Protein AF-A0A6A4AVW4-F1 (afdb_monomer_lite)

Secondary structure (DSSP, 8-state):
-HHHHHHHHHHHHHHHHHHHHHHHHHHHHHHHHHHHHHHTSSS-HHHHHHHHHHHHHHHHHHHHHHHHHHHHHHHHHHHHHHHHHHHHHHHHHHHHHHHHHHHHHHHHHHHHHHHHHHHHHHHHHHHHHHHHHHHHHHHHHHHHHHHHHHHHHHHHHHHHHHHHHHHHHHHHHHHHHHHHHHHHHHHHHHHHHS-HHHHHHHHHHHHTTS-HHHHHHHHHHHHHHHHHHHHHTT-SS---TTS-HHHHHHHHHHHTT-

Structure (mmCIF, N/CA/C/O backbone):
data_AF-A0A6A4AVW4-F1
#
_entry.id   AF-A0A6A4AVW4-F1
#
loop_
_atom_site.group_PDB
_atom_site.id
_atom_site.type_symbol
_atom_site.label_atom_id
_atom_site.label_alt_id
_atom_site.label_comp_id
_atom_site.label_asym_id
_atom_site.label_entity_id
_atom_site.label_seq_id
_atom_site.pdbx_PDB_ins_code
_atom_site.Cartn_x
_atom_site.Cartn_y
_atom_site.Cartn_z
_atom_site.occupancy
_atom_site.B_iso_or_equiv
_atom_site.auth_seq_id
_atom_site.auth_comp_id
_atom_site.auth_asym_id
_atom_site.auth_atom_id
_atom_site.pdbx_PDB_model_num
ATOM 1 N N . GLU A 1 1 ? -21.174 -13.135 32.778 1.00 54.72 1 GLU A N 1
ATOM 2 C CA . GLU A 1 1 ? -22.410 -13.954 32.771 1.00 54.72 1 GLU A CA 1
ATOM 3 C C . GLU A 1 1 ? -22.516 -14.921 33.947 1.00 54.72 1 GLU A C 1
ATOM 5 O O . GLU A 1 1 ? -23.451 -14.763 34.720 1.00 54.72 1 GLU A O 1
ATOM 10 N N . GLN A 1 2 ? -21.580 -15.860 34.161 1.00 66.44 2 GLN A N 1
ATOM 11 C CA . GLN A 1 2 ? -21.686 -16.820 35.281 1.00 66.44 2 GLN A CA 1
ATOM 12 C C . GLN A 1 2 ? -21.811 -16.163 36.669 1.00 66.44 2 GLN A C 1
ATOM 14 O O . GLN A 1 2 ? -22.684 -16.544 37.439 1.00 66.44 2 GLN A O 1
ATOM 19 N N . TYR A 1 3 ? -21.003 -15.146 36.983 1.00 63.25 3 TYR A N 1
ATOM 20 C CA . TYR A 1 3 ? -21.073 -14.458 38.282 1.00 63.25 3 TYR A CA 1
ATOM 21 C C . TYR A 1 3 ? -22.390 -13.702 38.501 1.00 63.25 3 TYR A C 1
ATOM 23 O O . TYR A 1 3 ? -22.966 -13.772 39.584 1.00 63.25 3 TYR A O 1
ATOM 31 N N . SER A 1 4 ? -22.896 -13.027 37.470 1.00 69.75 4 SER A N 1
ATOM 32 C CA . SER A 1 4 ? -24.168 -12.299 37.517 1.00 69.75 4 SER A CA 1
ATOM 33 C C . SER A 1 4 ? -25.345 -13.261 37.729 1.00 69.75 4 SER A C 1
ATOM 35 O O . SER A 1 4 ? -26.232 -12.979 38.530 1.00 69.75 4 SER A O 1
ATOM 37 N N . LEU A 1 5 ? -25.307 -14.437 37.090 1.00 76.12 5 LEU A N 1
ATOM 38 C CA . LEU A 1 5 ? -26.304 -15.497 37.262 1.00 76.12 5 LEU A CA 1
ATOM 39 C C . LEU A 1 5 ? -26.290 -16.077 38.688 1.00 76.12 5 LEU A C 1
ATOM 41 O O . LEU A 1 5 ? -27.343 -16.334 39.265 1.00 76.12 5 LEU A O 1
ATOM 45 N N . THR A 1 6 ? -25.106 -16.268 39.273 1.00 79.25 6 THR A N 1
ATOM 46 C CA . THR A 1 6 ? -24.957 -16.772 40.648 1.00 79.25 6 THR A CA 1
ATOM 47 C C . THR A 1 6 ? -25.468 -15.767 41.682 1.00 79.25 6 THR A C 1
ATOM 49 O O . THR A 1 6 ? -26.146 -16.158 42.628 1.00 79.25 6 THR A O 1
ATOM 52 N N . ILE A 1 7 ? -25.205 -14.470 41.487 1.00 76.75 7 ILE A N 1
ATOM 53 C CA . ILE A 1 7 ? -25.727 -13.406 42.360 1.00 76.75 7 ILE A CA 1
ATOM 54 C C . ILE A 1 7 ? -27.254 -13.326 42.270 1.00 76.75 7 ILE A C 1
ATOM 56 O O . ILE A 1 7 ? -27.913 -13.176 43.297 1.00 76.75 7 ILE A O 1
ATOM 60 N N . LEU A 1 8 ? -27.820 -13.470 41.067 1.00 78.62 8 LEU A N 1
ATOM 61 C CA . LEU A 1 8 ? -29.269 -13.487 40.869 1.00 78.62 8 LEU A CA 1
ATOM 62 C C . LEU A 1 8 ? -29.924 -14.648 41.633 1.00 78.62 8 LEU A C 1
ATOM 64 O O . LEU A 1 8 ? -30.854 -14.429 42.401 1.00 78.62 8 LEU A O 1
ATOM 68 N N . LYS A 1 9 ? -29.366 -15.858 41.501 1.00 84.62 9 LYS A N 1
ATOM 69 C CA . LYS A 1 9 ? -29.847 -17.056 42.207 1.00 84.62 9 LYS A CA 1
ATOM 70 C C . LYS A 1 9 ? -29.761 -16.922 43.727 1.00 84.62 9 LYS A C 1
ATOM 72 O O . LYS A 1 9 ? -30.663 -17.363 44.431 1.00 84.62 9 LYS A O 1
ATOM 77 N N . LEU A 1 10 ? -28.693 -16.307 44.242 1.00 80.81 10 LEU A N 1
ATOM 78 C CA . LEU A 1 10 ? -28.569 -16.021 45.673 1.00 80.81 10 LEU A CA 1
ATOM 79 C C . LEU A 1 10 ? -29.637 -15.022 46.130 1.00 80.81 10 LEU A C 1
ATOM 81 O O . LEU A 1 10 ? -30.290 -15.261 47.139 1.00 80.81 10 LEU A O 1
ATOM 85 N N . LYS A 1 11 ? -29.860 -13.944 45.370 1.00 79.75 11 LYS A N 1
ATOM 86 C CA . LYS A 1 11 ? -30.890 -12.942 45.678 1.00 79.75 11 LYS A CA 1
ATOM 87 C C . LYS A 1 11 ? -32.289 -13.562 45.733 1.00 79.75 11 LYS A C 1
ATOM 89 O O . LYS A 1 11 ? -33.018 -13.299 46.683 1.00 79.75 11 LYS A O 1
ATOM 94 N N . GLU A 1 12 ? -32.631 -14.394 44.750 1.00 83.50 12 GLU A N 1
ATOM 95 C CA . GLU A 1 12 ? -33.903 -15.130 44.705 1.00 83.50 12 GLU A CA 1
ATOM 96 C C . GLU A 1 12 ? -34.041 -16.094 45.894 1.00 83.50 12 GLU A C 1
ATOM 98 O O . GLU A 1 12 ? -35.090 -16.145 46.531 1.00 83.50 12 GLU A O 1
ATOM 103 N N . SER A 1 13 ? -32.970 -16.816 46.246 1.00 87.75 13 SER A N 1
ATOM 104 C CA . SER A 1 13 ? -32.957 -17.714 47.409 1.00 87.75 13 SER A CA 1
ATOM 105 C C . SER A 1 13 ? -33.224 -16.967 48.717 1.00 87.75 13 SER A C 1
ATOM 107 O O . SER A 1 13 ? -34.040 -17.416 49.519 1.00 87.75 13 SER A O 1
ATOM 109 N N . TYR A 1 14 ? -32.572 -15.822 48.929 1.00 79.12 14 TYR A N 1
ATOM 110 C CA . TYR A 1 14 ? -32.754 -15.021 50.141 1.00 79.12 14 TYR A CA 1
ATOM 111 C C . TYR A 1 14 ? -34.140 -14.368 50.214 1.00 79.12 14 TYR A C 1
ATOM 113 O O . TYR A 1 14 ? -34.726 -14.303 51.294 1.00 79.12 14 TYR A O 1
ATOM 121 N N . GLU A 1 15 ? -34.723 -13.949 49.085 1.00 82.06 15 GLU A N 1
ATOM 122 C CA . GLU A 1 15 ? -36.111 -13.459 49.035 1.00 82.06 15 GLU A CA 1
ATOM 123 C C . GLU A 1 15 ? -37.116 -14.538 49.467 1.00 82.06 15 GLU A C 1
ATOM 125 O O . GLU A 1 15 ? -38.026 -14.261 50.253 1.00 82.06 15 GLU A O 1
ATOM 130 N N . VAL A 1 16 ? -36.917 -15.784 49.025 1.00 87.81 16 VAL A N 1
ATOM 131 C CA . VAL A 1 16 ? -37.744 -16.928 49.438 1.00 87.81 16 VAL A CA 1
ATOM 132 C C . VAL A 1 16 ? -37.575 -17.234 50.930 1.00 87.81 16 VAL A C 1
ATOM 134 O O . VAL A 1 16 ? -38.571 -17.438 51.625 1.00 87.81 16 VAL A O 1
ATOM 137 N N . GLU A 1 17 ? -36.339 -17.255 51.436 1.00 85.50 17 GLU A N 1
ATOM 138 C CA . GLU A 1 17 ? -36.035 -17.504 52.855 1.00 85.50 17 GLU A CA 1
ATOM 139 C C . GLU A 1 17 ? -36.688 -16.445 53.761 1.00 85.50 17 GLU A C 1
ATOM 141 O O . GLU A 1 17 ? -37.335 -16.772 54.757 1.00 85.50 17 GLU A O 1
ATOM 146 N N . THR A 1 18 ? -36.606 -15.172 53.362 1.00 82.69 18 THR A N 1
ATOM 147 C CA . THR A 1 18 ? -37.213 -14.046 54.088 1.00 82.69 18 THR A CA 1
ATOM 148 C C . THR A 1 18 ? -38.738 -14.179 54.136 1.00 82.69 18 THR A C 1
ATOM 150 O O . THR A 1 18 ? -39.348 -13.978 55.186 1.00 82.69 18 THR A O 1
ATOM 153 N N . GLY A 1 19 ? -39.365 -14.582 53.024 1.00 86.56 19 GLY A N 1
ATOM 154 C CA . GLY A 1 19 ? -40.804 -14.850 52.972 1.00 86.56 19 GLY A CA 1
ATOM 155 C C . GLY A 1 19 ? -41.237 -15.993 53.897 1.00 86.56 19 GLY A C 1
ATOM 156 O O . GLY A 1 19 ? -42.274 -15.893 54.554 1.00 86.56 19 GLY A O 1
ATOM 157 N N . LYS A 1 20 ? -40.429 -17.058 54.007 1.00 90.69 20 LYS A N 1
ATOM 158 C CA . LYS A 1 20 ? -40.683 -18.162 54.950 1.00 90.69 20 LYS A CA 1
ATOM 159 C C . LYS A 1 20 ? -40.594 -17.695 56.400 1.00 90.69 20 LYS A C 1
ATOM 161 O O . LYS A 1 20 ? -41.542 -17.907 57.150 1.00 90.69 20 LYS A O 1
ATOM 166 N N . LEU A 1 21 ? -39.517 -16.996 56.767 1.00 87.00 21 LEU A N 1
ATOM 167 C CA . LEU A 1 21 ? -39.333 -16.458 58.120 1.00 87.00 21 LEU A CA 1
ATOM 168 C C . LEU A 1 21 ? -40.448 -15.477 58.507 1.00 87.00 21 LEU A C 1
ATOM 170 O O . LEU A 1 21 ? -40.905 -15.479 59.648 1.00 87.00 21 LEU A O 1
ATOM 174 N N . GLN A 1 22 ? -40.934 -14.672 57.558 1.00 85.38 22 GLN A N 1
ATOM 175 C CA . GLN A 1 22 ? -42.068 -13.776 57.783 1.00 85.38 22 GLN A CA 1
ATOM 176 C C . GLN A 1 22 ? -43.360 -14.542 58.083 1.00 85.38 22 GLN A C 1
ATOM 178 O O . GLN A 1 22 ? -44.100 -14.172 58.997 1.00 85.38 22 GLN A O 1
ATOM 183 N N . ASN A 1 23 ? -43.630 -15.613 57.335 1.00 90.25 23 ASN A N 1
ATOM 184 C CA . ASN A 1 23 ? -44.802 -16.455 57.557 1.00 90.25 23 ASN A CA 1
ATOM 185 C C . ASN A 1 23 ? -44.726 -17.187 58.903 1.00 90.25 23 ASN A C 1
ATOM 187 O O . ASN A 1 23 ? -45.698 -17.161 59.657 1.00 90.25 23 ASN A O 1
ATOM 191 N N . GLU A 1 24 ? -43.569 -17.762 59.241 1.00 87.88 24 GLU A N 1
ATOM 192 C CA . GLU A 1 24 ? -43.337 -18.415 60.535 1.00 87.88 24 GLU A CA 1
ATOM 193 C C . GLU A 1 24 ? -43.501 -17.433 61.703 1.00 87.88 24 GLU A C 1
ATOM 195 O O . GLU A 1 24 ? -44.197 -17.733 62.675 1.00 87.88 24 GLU A O 1
ATOM 200 N N . LEU A 1 25 ? -42.942 -16.221 61.596 1.00 85.31 25 LEU A N 1
ATOM 201 C CA . LEU A 1 25 ? -43.101 -15.185 62.618 1.00 85.31 25 LEU A CA 1
ATOM 202 C C . LEU A 1 25 ? -44.575 -14.799 62.815 1.00 85.31 25 LEU A C 1
ATOM 204 O O . LEU A 1 25 ? -45.026 -14.641 63.952 1.00 85.31 25 LEU A O 1
ATOM 208 N N . ASN A 1 26 ? -45.332 -14.662 61.724 1.00 89.75 26 ASN A N 1
ATOM 209 C CA . ASN A 1 26 ? -46.758 -14.341 61.777 1.00 89.75 26 ASN A CA 1
ATOM 210 C C . ASN A 1 26 ? -47.569 -15.462 62.451 1.00 89.75 26 ASN A C 1
ATOM 212 O O . ASN A 1 26 ? -48.430 -15.182 63.288 1.00 89.75 26 ASN A O 1
ATOM 216 N N . GLU A 1 27 ? -47.270 -16.726 62.143 1.00 89.62 27 GLU A N 1
ATOM 217 C CA . GLU A 1 27 ? -47.938 -17.885 62.742 1.00 89.62 27 GLU A CA 1
ATOM 218 C C . GLU A 1 27 ? -47.646 -17.998 64.248 1.00 89.62 27 GLU A C 1
ATOM 220 O O . GLU A 1 27 ? -48.556 -18.213 65.054 1.00 89.62 27 GLU A O 1
ATOM 225 N N . VAL A 1 28 ? -46.389 -17.795 64.658 1.00 84.94 28 VAL A N 1
ATOM 226 C CA . VAL A 1 28 ? -45.994 -17.818 66.075 1.00 84.94 28 VAL A CA 1
ATOM 227 C C . VAL A 1 28 ? -46.613 -16.639 66.836 1.00 84.94 28 VAL A C 1
ATOM 229 O O . VAL A 1 28 ? -47.093 -16.827 67.957 1.00 84.94 28 VAL A O 1
ATOM 232 N N . LYS A 1 29 ? -46.685 -15.443 66.233 1.00 84.31 29 LYS A N 1
ATOM 233 C CA . LYS A 1 29 ? -47.397 -14.291 66.817 1.00 84.31 29 LYS A CA 1
ATOM 234 C C . LYS A 1 29 ? -48.878 -14.596 67.046 1.00 84.31 29 LYS A C 1
ATOM 236 O O . LYS A 1 29 ? -49.383 -14.290 68.126 1.00 84.31 29 LYS A O 1
ATOM 241 N N . ALA A 1 30 ? -49.541 -15.253 66.093 1.00 85.50 30 ALA A N 1
ATOM 242 C CA . ALA A 1 30 ? -50.937 -15.667 66.228 1.00 85.50 30 ALA A CA 1
ATOM 243 C C . ALA A 1 30 ? -51.138 -16.721 67.336 1.00 85.50 30 ALA A C 1
ATOM 245 O O . ALA A 1 30 ? -52.032 -16.584 68.171 1.00 85.50 30 ALA A O 1
ATOM 246 N N . LYS A 1 31 ? -50.266 -17.736 67.419 1.00 85.19 31 LYS A N 1
ATOM 247 C CA . LYS A 1 31 ? -50.314 -18.742 68.501 1.00 85.19 31 LYS A CA 1
ATOM 248 C C . LYS A 1 31 ? -50.102 -18.110 69.878 1.00 85.19 31 LYS A C 1
ATOM 250 O O . LYS A 1 31 ? -50.806 -18.453 70.825 1.00 85.19 31 LYS A O 1
ATOM 255 N N . ASN A 1 32 ? -49.181 -17.149 69.985 1.00 78.94 32 ASN A N 1
ATOM 256 C CA . ASN A 1 32 ? -48.941 -16.409 71.223 1.00 78.94 32 ASN A CA 1
ATOM 257 C C . ASN A 1 32 ? -50.170 -15.584 71.647 1.00 78.94 32 ASN A C 1
ATOM 259 O O . ASN A 1 32 ? -50.501 -15.555 72.830 1.00 78.94 32 ASN A O 1
ATOM 263 N N . SER A 1 33 ? -50.885 -14.947 70.706 1.00 78.94 33 SER A N 1
ATOM 264 C CA . SER A 1 33 ? -52.124 -14.226 71.038 1.00 78.94 33 SER A CA 1
ATOM 265 C C . SER A 1 33 ? -53.225 -15.160 71.543 1.00 78.94 33 SER A C 1
ATOM 267 O O . SER A 1 33 ? -53.844 -14.854 72.559 1.00 78.94 33 SER A O 1
ATOM 269 N N . THR A 1 34 ? -53.409 -16.327 70.916 1.00 80.81 34 THR A N 1
ATOM 270 C CA . THR A 1 34 ? -54.400 -17.324 71.356 1.00 80.81 34 THR A CA 1
ATOM 271 C C . THR A 1 34 ? -54.058 -17.897 72.733 1.00 80.81 34 THR A C 1
ATOM 273 O O . THR A 1 34 ? -54.925 -17.998 73.597 1.00 80.81 34 THR A O 1
ATOM 276 N N . LEU A 1 35 ? -52.783 -18.219 72.985 1.00 73.31 35 LEU A N 1
ATOM 277 C CA . LEU A 1 35 ? -52.325 -18.682 74.300 1.00 73.31 35 LEU A CA 1
ATOM 278 C C . LEU A 1 35 ? -52.545 -17.624 75.386 1.00 73.31 35 LEU A C 1
ATOM 280 O O . LEU A 1 35 ? -52.979 -17.952 76.489 1.00 73.31 35 LEU A O 1
ATOM 284 N N . LYS A 1 36 ? -52.297 -16.348 75.077 1.00 70.50 36 LYS A N 1
ATOM 285 C CA . LYS A 1 36 ? -52.500 -15.236 76.012 1.00 70.50 36 LYS A CA 1
ATOM 286 C C . LYS A 1 36 ? -53.973 -15.070 76.412 1.00 70.50 36 LYS A C 1
ATOM 288 O O . LYS A 1 36 ? -54.240 -14.819 77.584 1.00 70.50 36 LYS A O 1
ATOM 293 N N . GLU A 1 37 ? -54.910 -15.266 75.482 1.00 71.50 37 GLU A N 1
ATOM 294 C CA . GLU A 1 37 ? -56.356 -15.287 75.764 1.00 71.50 37 GLU A CA 1
ATOM 295 C C . GLU A 1 37 ? -56.771 -16.501 76.618 1.00 71.50 37 GLU A C 1
ATOM 297 O O . GLU A 1 37 ? -57.541 -16.362 77.571 1.00 71.50 37 GLU A O 1
ATOM 302 N N . VAL A 1 38 ? -56.211 -17.687 76.351 1.00 66.31 38 VAL A N 1
ATOM 303 C CA . VAL A 1 38 ? -56.487 -18.912 77.129 1.00 66.31 38 VAL A CA 1
ATOM 304 C C . VAL A 1 38 ? -55.953 -18.807 78.562 1.00 66.31 38 VAL A C 1
ATOM 306 O O . VAL A 1 38 ? -56.644 -19.187 79.505 1.00 66.31 38 VAL A O 1
ATOM 309 N N . VAL A 1 39 ? -54.764 -18.229 78.763 1.00 60.16 39 VAL A N 1
ATOM 310 C CA . VAL A 1 39 ? -54.174 -18.016 80.100 1.00 60.16 39 VAL A CA 1
ATOM 311 C C . VAL A 1 39 ? -55.022 -17.068 80.962 1.00 60.16 39 VAL A C 1
ATOM 313 O O . VAL A 1 39 ? -55.037 -17.208 82.186 1.00 60.16 39 VAL A O 1
ATOM 316 N N . THR A 1 40 ? -55.792 -16.155 80.358 1.00 59.34 40 THR A N 1
ATOM 317 C CA . THR A 1 40 ? -56.741 -15.294 81.089 1.00 59.34 40 THR A CA 1
ATOM 318 C C . THR A 1 40 ? -58.049 -15.990 81.510 1.00 59.34 40 THR A C 1
ATOM 320 O O . THR A 1 40 ? -58.778 -15.445 82.339 1.00 59.34 40 THR A O 1
ATOM 323 N N . GLY A 1 41 ? -58.338 -17.210 81.032 1.00 60.34 41 GLY A N 1
ATOM 324 C CA . GLY A 1 41 ? -59.545 -17.980 81.364 1.00 60.34 41 GLY A CA 1
ATOM 325 C C . GLY A 1 41 ? -59.266 -19.319 82.070 1.00 60.34 41 GLY A C 1
ATOM 326 O O . GLY A 1 41 ? -58.980 -20.311 81.419 1.00 60.34 41 GLY A O 1
ATOM 327 N N . ARG A 1 42 ? -59.452 -19.375 83.401 1.00 50.88 42 ARG A N 1
ATOM 328 C CA . ARG A 1 42 ? -59.541 -20.586 84.269 1.00 50.88 42 ARG A CA 1
ATOM 329 C C . ARG A 1 42 ? -58.391 -21.634 84.206 1.00 50.88 42 ARG A C 1
ATOM 331 O O . ARG A 1 42 ? -58.347 -22.512 83.357 1.00 50.88 42 ARG A O 1
ATOM 338 N N . GLY A 1 43 ? -57.606 -21.708 85.289 1.00 55.47 43 GLY A N 1
ATOM 339 C CA . GLY A 1 43 ? -57.258 -22.978 85.966 1.00 55.47 43 GLY A CA 1
ATOM 340 C C . GLY A 1 43 ? -56.043 -23.816 85.517 1.00 55.47 43 GLY A C 1
ATOM 341 O O . GLY A 1 43 ? -55.660 -24.700 86.276 1.00 55.47 43 GLY A O 1
ATOM 342 N N . LYS A 1 44 ? -55.398 -23.558 84.369 1.00 55.41 44 LYS A N 1
ATOM 343 C CA . LYS A 1 44 ? -54.192 -24.296 83.893 1.00 55.41 44 LYS A CA 1
ATOM 344 C C . LYS A 1 44 ? -52.916 -23.433 83.802 1.00 55.41 44 LYS A C 1
ATOM 346 O O . LYS A 1 44 ? -52.079 -23.616 82.924 1.00 55.41 44 LYS A O 1
ATOM 351 N N . SER A 1 45 ? -52.765 -22.444 84.684 1.00 58.34 45 SER A N 1
ATOM 352 C CA . SER A 1 45 ? -51.779 -21.358 84.524 1.00 58.34 45 SER A CA 1
ATOM 353 C C . SER A 1 45 ? -50.304 -21.764 84.672 1.00 58.34 45 SER A C 1
ATOM 355 O O . SER A 1 45 ? -49.440 -21.037 84.190 1.00 58.34 45 SER A O 1
ATOM 357 N N . ALA A 1 46 ? -49.996 -22.885 85.334 1.00 59.09 46 ALA A N 1
ATOM 358 C CA . ALA A 1 46 ? -48.612 -23.304 85.580 1.00 59.09 46 ALA A CA 1
ATOM 359 C C . ALA A 1 46 ? -47.972 -24.040 84.384 1.00 59.09 46 ALA A C 1
ATOM 361 O O . ALA A 1 46 ? -46.819 -23.767 84.067 1.00 59.09 46 ALA A O 1
ATOM 362 N N . GLU A 1 47 ? -48.715 -24.909 83.684 1.00 59.66 47 GLU A N 1
ATOM 363 C CA . GLU A 1 47 ? -48.228 -25.605 82.474 1.00 59.66 47 GLU A CA 1
ATOM 364 C C . GLU A 1 47 ? -48.120 -24.651 81.271 1.00 59.66 47 GLU A C 1
ATOM 366 O O . GLU A 1 47 ? -47.109 -24.638 80.574 1.00 59.66 47 GLU A O 1
ATOM 371 N N . LEU A 1 48 ? -49.106 -23.767 81.082 1.00 64.06 48 LEU A N 1
ATOM 372 C CA . LEU A 1 48 ? -49.143 -22.834 79.945 1.00 64.06 48 LEU A CA 1
ATOM 373 C C . LEU A 1 48 ? -48.146 -21.666 80.072 1.00 64.06 48 LEU A C 1
ATOM 375 O O . LEU A 1 48 ? -47.756 -21.068 79.072 1.00 64.06 48 LEU A O 1
ATOM 379 N N . GLY A 1 49 ? -47.700 -21.329 81.289 1.00 71.38 49 GLY A N 1
ATOM 380 C CA . GLY A 1 49 ? -46.700 -20.277 81.512 1.00 71.38 49 GLY A CA 1
ATOM 381 C C . GLY A 1 49 ? -45.315 -20.625 80.950 1.00 71.38 49 GLY A C 1
ATOM 382 O O . GLY A 1 49 ? -44.599 -19.734 80.486 1.00 71.38 49 GLY A O 1
ATOM 383 N N . GLY A 1 50 ? -44.956 -21.916 80.944 1.00 77.00 50 GLY A N 1
ATOM 384 C CA . GLY A 1 50 ? -43.736 -22.419 80.306 1.00 77.00 50 GLY A CA 1
ATOM 385 C C . GLY A 1 50 ? -43.790 -22.278 78.784 1.00 77.00 50 GLY A C 1
ATOM 386 O O . GLY A 1 50 ? -42.879 -21.701 78.191 1.00 77.00 50 GLY A O 1
ATOM 387 N N . GLU A 1 51 ? -44.900 -22.698 78.173 1.00 77.62 51 GLU A N 1
ATOM 388 C CA . GLU A 1 51 ? -45.131 -22.600 76.724 1.00 77.62 51 GLU A CA 1
ATOM 389 C C . GLU A 1 51 ? -45.143 -21.145 76.232 1.00 77.62 51 GLU A C 1
ATOM 391 O O . GLU A 1 51 ? -44.535 -20.825 75.212 1.00 77.62 51 GLU A O 1
ATOM 396 N N . VAL A 1 52 ? -45.766 -20.226 76.981 1.00 77.19 52 VAL A N 1
ATOM 397 C CA . VAL A 1 52 ? -45.767 -18.790 76.646 1.00 77.19 52 VAL A CA 1
ATOM 398 C C . VAL A 1 52 ? -44.354 -18.200 76.695 1.00 77.19 52 VAL A C 1
ATOM 400 O O . VAL A 1 52 ? -43.990 -17.415 75.818 1.00 77.19 52 VAL A O 1
ATOM 403 N N . ASN A 1 53 ? -43.535 -18.576 77.682 1.00 83.50 53 ASN A N 1
ATOM 404 C CA . ASN A 1 53 ? -42.147 -18.113 77.762 1.00 83.50 53 ASN A CA 1
ATOM 405 C C . ASN A 1 53 ? -41.274 -18.696 76.640 1.00 83.50 53 ASN A C 1
ATOM 407 O O . ASN A 1 53 ? -40.449 -17.974 76.079 1.00 83.50 53 ASN A O 1
ATOM 411 N N . GLU A 1 54 ? -41.489 -19.957 76.264 1.00 85.69 54 GLU A N 1
ATOM 412 C CA . GLU A 1 54 ? -40.799 -20.595 75.139 1.00 85.69 54 GLU A CA 1
ATOM 413 C C . GLU A 1 54 ? -41.158 -19.930 73.800 1.00 85.69 54 GLU A C 1
ATOM 415 O O . GLU A 1 54 ? -40.277 -19.571 73.016 1.00 85.69 54 GLU A O 1
ATOM 420 N N . VAL A 1 55 ? -42.451 -19.690 73.556 1.00 85.25 55 VAL A N 1
ATOM 421 C CA . VAL A 1 55 ? -42.943 -18.979 72.367 1.00 85.25 55 VAL A CA 1
ATOM 422 C C . VAL A 1 55 ? -42.385 -17.559 72.314 1.00 85.25 55 VAL A C 1
ATOM 424 O O . VAL A 1 55 ? -41.957 -17.101 71.257 1.00 85.25 55 VAL A O 1
ATOM 427 N N . LYS A 1 56 ? -42.326 -16.863 73.452 1.00 88.44 56 LYS A N 1
ATOM 428 C CA . LYS A 1 56 ? -41.753 -15.516 73.536 1.00 88.44 56 LYS A CA 1
ATOM 429 C C . LYS A 1 56 ? -40.256 -15.498 73.204 1.00 88.44 56 LYS A C 1
ATOM 431 O O . LYS A 1 56 ? -39.814 -14.586 72.509 1.00 88.44 56 LYS A O 1
ATOM 436 N N . GLY A 1 57 ? -39.500 -16.508 73.642 1.00 91.94 57 GLY A N 1
ATOM 437 C CA . GLY A 1 57 ? -38.097 -16.692 73.255 1.00 91.94 57 GLY A CA 1
ATOM 438 C C . GLY A 1 57 ? -37.933 -16.910 71.748 1.00 91.94 57 GLY A C 1
ATOM 439 O O . GLY A 1 57 ? -37.127 -16.233 71.115 1.00 91.94 57 GLY A O 1
ATOM 440 N N . LYS A 1 58 ? -38.767 -17.775 71.156 1.00 92.56 58 LYS A N 1
ATOM 441 C CA . LYS A 1 58 ? -38.773 -18.049 69.707 1.00 92.56 58 LYS A CA 1
ATOM 442 C C . LYS A 1 58 ? -39.130 -16.820 68.865 1.00 92.56 58 LYS A C 1
ATOM 4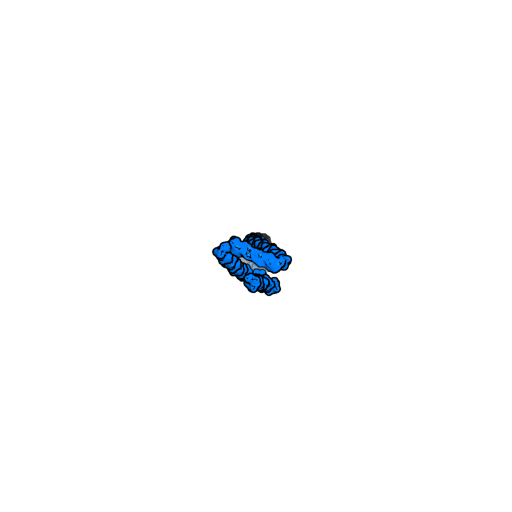44 O O . LYS A 1 58 ? -38.515 -16.606 67.826 1.00 92.56 58 LYS A O 1
ATOM 449 N N . VAL A 1 59 ? -40.087 -15.997 69.308 1.00 88.31 59 VAL A N 1
ATOM 450 C CA . VAL A 1 59 ? -40.429 -14.732 68.627 1.00 88.31 59 VAL A CA 1
ATOM 451 C C . VAL A 1 59 ? -39.230 -13.788 68.606 1.00 88.31 59 VAL A C 1
ATOM 453 O O . VAL A 1 59 ? -38.899 -13.274 67.543 1.00 88.31 59 VAL A O 1
ATOM 456 N N . ALA A 1 60 ? -38.553 -13.601 69.743 1.00 92.12 60 ALA A N 1
ATOM 457 C CA . ALA A 1 60 ? -37.383 -12.727 69.816 1.00 92.12 60 ALA A CA 1
ATOM 458 C C . ALA A 1 60 ? -36.231 -13.227 68.924 1.00 92.12 60 ALA A C 1
ATOM 460 O O . ALA A 1 60 ? -35.583 -12.435 68.243 1.00 92.12 60 ALA A O 1
ATOM 461 N N . GLU A 1 61 ? -36.005 -14.543 68.878 1.00 93.81 61 GLU A N 1
ATOM 462 C CA . GLU A 1 61 ? -34.988 -15.148 68.013 1.00 93.81 61 GLU A CA 1
ATOM 463 C C . GLU A 1 61 ? -35.314 -14.970 66.518 1.00 93.81 61 GLU A C 1
ATOM 465 O O . GLU A 1 61 ? -34.430 -14.642 65.724 1.00 93.81 61 GLU A O 1
ATOM 470 N N . LEU A 1 62 ? -36.579 -15.153 66.123 1.00 91.75 62 LEU A N 1
ATOM 471 C CA . LEU A 1 62 ? -37.024 -14.960 64.739 1.00 91.75 62 LEU A CA 1
ATOM 472 C C . LEU A 1 62 ? -36.970 -13.491 64.308 1.00 91.75 62 LEU A C 1
ATOM 474 O O . LEU A 1 62 ? -36.559 -13.212 63.184 1.00 91.75 62 LEU A O 1
ATOM 478 N N . GLU A 1 63 ? -37.332 -12.554 65.187 1.00 90.94 63 GLU A N 1
ATOM 479 C CA . GLU A 1 63 ? -37.207 -11.115 64.920 1.00 90.94 63 GLU A CA 1
ATOM 480 C C . GLU A 1 63 ? -35.738 -10.726 64.696 1.00 90.94 63 GLU A C 1
ATOM 482 O O . GLU A 1 63 ? -35.421 -10.067 63.705 1.00 90.94 63 GLU A O 1
ATOM 487 N N . GLN A 1 64 ? -34.822 -11.234 65.527 1.00 94.25 64 GLN A N 1
ATOM 488 C CA . GLN A 1 64 ? -33.388 -10.984 65.365 1.00 94.25 64 GLN A CA 1
ATOM 489 C C . GLN A 1 64 ? -32.822 -11.604 64.074 1.00 94.25 64 GLN A C 1
ATOM 491 O O . GLN A 1 64 ? -32.013 -10.981 63.382 1.00 94.25 64 GLN A O 1
ATOM 496 N N . LYS A 1 65 ? -33.256 -12.819 63.711 1.00 94.19 65 LYS A N 1
ATOM 497 C CA . LYS A 1 65 ? -32.883 -13.466 62.440 1.00 94.19 65 LYS A CA 1
ATOM 498 C C . LYS A 1 65 ? -33.392 -12.679 61.232 1.00 94.19 65 LYS A C 1
ATOM 500 O O . LYS A 1 65 ? -32.652 -12.516 60.266 1.00 94.19 65 LYS A O 1
ATOM 505 N N . MET A 1 66 ? -34.616 -12.161 61.294 1.00 91.62 66 MET A N 1
ATOM 506 C CA . MET A 1 66 ? -35.209 -11.353 60.229 1.00 91.62 66 MET A CA 1
ATOM 507 C C . MET A 1 66 ? -34.471 -10.022 60.033 1.00 91.62 66 MET A C 1
ATOM 509 O O . MET A 1 66 ? -34.186 -9.642 58.897 1.00 91.62 66 MET A O 1
ATOM 513 N N . GLU A 1 67 ? -34.094 -9.330 61.109 1.00 93.12 67 GLU A N 1
ATOM 514 C CA . GLU A 1 67 ? -33.262 -8.120 61.015 1.00 93.12 67 GLU A CA 1
ATOM 515 C C . GLU A 1 67 ? -31.876 -8.409 60.424 1.00 93.12 67 GLU A C 1
ATOM 517 O O . GLU A 1 67 ? -31.392 -7.672 59.559 1.00 93.12 67 GLU A O 1
ATOM 522 N N . ALA A 1 68 ? -31.239 -9.509 60.834 1.00 92.81 68 ALA A N 1
ATOM 523 C CA . ALA A 1 68 ? -29.950 -9.907 60.277 1.00 92.81 68 ALA A CA 1
ATOM 524 C C . ALA A 1 68 ? -30.051 -10.215 58.772 1.00 92.81 68 ALA A C 1
ATOM 526 O O . ALA A 1 68 ? -29.189 -9.802 57.993 1.00 92.81 68 ALA A O 1
ATOM 527 N N . GLU A 1 69 ? -31.116 -10.896 58.349 1.00 91.06 69 GLU A N 1
ATOM 528 C CA . GLU A 1 69 ? -31.303 -11.299 56.955 1.00 91.06 69 GLU A CA 1
ATOM 529 C C . GLU A 1 69 ? -31.693 -10.126 56.047 1.00 91.06 69 GLU A C 1
ATOM 531 O O . GLU A 1 69 ? -31.149 -9.966 54.955 1.00 91.06 69 GLU A O 1
ATOM 536 N N . THR A 1 70 ? -32.551 -9.223 56.527 1.00 90.31 70 THR A N 1
ATOM 537 C CA . THR A 1 70 ? -32.870 -7.976 55.808 1.00 90.31 70 THR A CA 1
ATOM 538 C C . THR A 1 70 ? -31.636 -7.087 55.636 1.00 90.31 70 THR A C 1
ATOM 540 O O . THR A 1 70 ? -31.438 -6.509 54.563 1.00 90.31 70 THR A O 1
ATOM 543 N N . THR A 1 71 ? -30.755 -7.042 56.640 1.00 94.19 71 THR A N 1
ATOM 544 C CA . THR A 1 71 ? -29.467 -6.340 56.548 1.00 94.19 71 THR A CA 1
ATOM 545 C C . THR A 1 71 ? -28.551 -6.979 55.498 1.00 94.19 71 THR A C 1
ATOM 547 O O . THR A 1 71 ? -28.034 -6.272 54.629 1.00 94.19 71 THR A O 1
ATOM 550 N N . ARG A 1 72 ? -28.404 -8.314 55.492 1.00 93.25 72 ARG A N 1
ATOM 551 C CA . ARG A 1 72 ? -27.623 -9.029 54.460 1.00 93.25 72 ARG A CA 1
ATOM 552 C C . ARG A 1 72 ? -28.159 -8.788 53.053 1.00 93.25 72 ARG A C 1
ATOM 554 O O . ARG A 1 72 ? -27.378 -8.545 52.130 1.00 93.25 72 ARG A O 1
ATOM 561 N N . GLN A 1 73 ? -29.478 -8.802 52.880 1.00 90.88 73 GLN A N 1
ATOM 562 C CA . GLN A 1 73 ? -30.098 -8.547 51.583 1.00 90.88 73 GLN A CA 1
ATOM 563 C C . GLN A 1 73 ? -29.795 -7.126 51.081 1.00 90.88 73 GLN A C 1
ATOM 565 O O . GLN A 1 73 ? -29.474 -6.936 49.904 1.00 90.88 73 GLN A O 1
ATOM 570 N N . ALA A 1 74 ? -29.822 -6.124 51.966 1.00 92.75 74 ALA A N 1
ATOM 571 C CA . ALA A 1 74 ? -29.446 -4.754 51.618 1.00 92.75 74 ALA A CA 1
ATOM 572 C C . ALA A 1 74 ? -27.971 -4.649 51.179 1.00 92.75 74 ALA A C 1
ATOM 574 O O . ALA A 1 74 ? -27.659 -3.981 50.185 1.00 92.75 74 ALA A O 1
ATOM 575 N N . GLU A 1 75 ? -27.063 -5.350 51.862 1.00 94.25 75 GLU A N 1
ATOM 576 C CA . GLU A 1 75 ? -25.642 -5.404 51.500 1.00 94.25 75 GLU A CA 1
ATOM 577 C C . GLU A 1 75 ? -25.404 -6.072 50.138 1.00 94.25 75 GLU A C 1
ATOM 579 O O . GLU A 1 75 ? -24.618 -5.560 49.331 1.00 94.25 75 GLU A O 1
ATOM 584 N N . LEU A 1 76 ? -26.116 -7.166 49.838 1.00 92.75 76 LEU A N 1
ATOM 585 C CA . LEU A 1 76 ? -26.053 -7.847 48.540 1.00 92.75 76 LEU A CA 1
ATOM 586 C C . LEU A 1 76 ? -26.533 -6.945 47.401 1.00 92.75 76 LEU A C 1
ATOM 588 O O . LEU A 1 76 ? -25.878 -6.867 46.358 1.00 92.75 76 LEU A O 1
ATOM 592 N N . VAL A 1 77 ? -27.622 -6.201 47.603 1.00 93.50 77 VAL A N 1
ATOM 593 C CA . VAL A 1 77 ? -28.106 -5.214 46.626 1.00 93.50 77 VAL A CA 1
ATOM 594 C C . VAL A 1 77 ? -27.065 -4.111 46.407 1.00 93.50 77 VAL A C 1
ATOM 596 O O . VAL A 1 77 ? -26.746 -3.766 45.263 1.00 93.50 77 VAL A O 1
ATOM 599 N N . ALA A 1 78 ? -26.467 -3.582 47.479 1.00 95.06 78 ALA A N 1
ATOM 600 C CA . ALA A 1 78 ? -25.407 -2.581 47.378 1.00 95.06 78 ALA A CA 1
ATOM 601 C C . ALA A 1 78 ? -24.156 -3.121 46.658 1.00 95.06 78 ALA A C 1
ATOM 603 O O . ALA A 1 78 ? -23.500 -2.399 45.898 1.00 95.06 78 ALA A O 1
ATOM 604 N N . PHE A 1 79 ? -23.811 -4.392 46.866 1.00 90.19 79 PHE A N 1
ATOM 605 C CA . PHE A 1 79 ? -22.728 -5.063 46.152 1.00 90.19 79 PHE A CA 1
ATOM 606 C C . PHE A 1 79 ? -23.044 -5.249 44.661 1.00 90.19 79 PHE A C 1
ATOM 608 O O . PHE A 1 79 ? -22.225 -4.869 43.821 1.00 90.19 79 PHE A O 1
ATOM 615 N N . GLY A 1 80 ? -24.249 -5.713 44.320 1.00 93.06 80 GLY A N 1
ATOM 616 C CA . GLY A 1 80 ? -24.713 -5.838 42.935 1.00 93.06 80 GLY A CA 1
ATOM 617 C C . GLY A 1 80 ? -24.669 -4.506 42.181 1.00 93.06 80 GLY A C 1
ATOM 618 O O . GLY A 1 80 ? -24.133 -4.425 41.077 1.00 93.06 80 GLY A O 1
ATOM 619 N N . ASN A 1 81 ? -25.103 -3.419 42.823 1.00 94.12 81 ASN A N 1
ATOM 620 C CA . ASN A 1 81 ? -25.029 -2.074 42.248 1.00 94.12 81 ASN A CA 1
ATOM 621 C C . ASN A 1 81 ? -23.586 -1.618 41.968 1.00 94.12 81 ASN A C 1
ATOM 623 O O . ASN A 1 81 ? -23.323 -0.951 40.961 1.00 94.12 81 ASN A O 1
ATOM 627 N N . ARG A 1 82 ? -22.630 -1.975 42.838 1.00 95.56 82 ARG A N 1
ATOM 628 C CA . ARG A 1 82 ? -21.201 -1.686 42.627 1.00 95.56 82 ARG A CA 1
ATOM 629 C C . ARG A 1 82 ? -20.629 -2.482 41.456 1.00 95.56 82 ARG A C 1
ATOM 631 O O . ARG A 1 82 ? -19.880 -1.910 40.662 1.00 95.56 82 ARG A O 1
ATOM 638 N N . LEU A 1 83 ? -21.003 -3.753 41.318 1.00 94.81 83 LEU A N 1
ATOM 639 C CA . LEU A 1 83 ? -20.603 -4.579 40.177 1.00 94.81 83 LEU A CA 1
ATOM 640 C C . LEU A 1 83 ? -21.157 -4.031 38.862 1.00 94.81 83 LEU A C 1
ATOM 642 O O . LEU A 1 83 ? -20.375 -3.777 37.954 1.00 94.81 83 LEU A O 1
ATOM 646 N N . ALA A 1 84 ? -22.449 -3.711 38.799 1.00 93.75 84 ALA A N 1
ATOM 647 C CA . ALA A 1 84 ? -23.069 -3.152 37.596 1.00 93.75 84 ALA A CA 1
ATOM 648 C C . ALA A 1 84 ? -22.432 -1.817 37.155 1.00 93.75 84 ALA A C 1
ATOM 650 O O . ALA A 1 84 ? -22.366 -1.493 35.968 1.00 93.75 84 ALA A O 1
ATOM 651 N N . ARG A 1 85 ? -21.942 -0.998 38.098 1.00 95.44 85 ARG A N 1
ATOM 652 C CA . ARG A 1 85 ? -21.155 0.206 37.764 1.00 95.44 85 ARG A CA 1
ATOM 653 C C . ARG A 1 85 ? -19.799 -0.145 37.155 1.00 95.44 85 ARG A C 1
ATOM 655 O O . ARG A 1 85 ? -19.430 0.463 36.155 1.00 95.44 85 ARG A O 1
ATOM 662 N N . LYS A 1 86 ? -19.075 -1.111 37.730 1.00 96.12 86 LYS A N 1
ATOM 663 C CA . LYS A 1 86 ? -17.789 -1.571 37.183 1.00 96.12 86 LYS A CA 1
ATOM 664 C C . LYS A 1 86 ? -17.955 -2.197 35.800 1.00 96.12 86 LYS A C 1
ATOM 666 O O . LYS A 1 86 ? -17.194 -1.854 34.905 1.00 96.12 86 LYS A O 1
ATOM 671 N N . GLU A 1 87 ? -18.967 -3.042 35.612 1.00 95.31 87 GLU A N 1
ATOM 672 C CA . GLU A 1 87 ? -19.285 -3.658 34.320 1.00 95.31 87 GLU A CA 1
ATOM 673 C C . GLU A 1 87 ? -19.541 -2.593 33.249 1.00 95.31 87 GLU A C 1
ATOM 675 O O . GLU A 1 87 ? -18.908 -2.629 32.200 1.00 95.31 87 GLU A O 1
ATOM 680 N N . ARG A 1 88 ? -20.364 -1.574 33.537 1.00 95.94 88 ARG A N 1
ATOM 681 C CA . ARG A 1 88 ? -20.581 -0.455 32.601 1.00 95.94 88 ARG A CA 1
ATOM 682 C C . ARG A 1 88 ? -19.299 0.309 32.269 1.00 95.94 88 ARG A C 1
ATOM 684 O O . ARG A 1 88 ? -19.090 0.659 31.113 1.00 95.94 88 ARG A O 1
ATOM 691 N N . GLY A 1 89 ? -18.438 0.548 33.261 1.00 96.81 89 GLY A N 1
ATOM 692 C CA . GLY A 1 89 ? -17.142 1.194 33.041 1.00 96.81 89 GLY A CA 1
ATOM 693 C C . GLY A 1 89 ? -16.232 0.383 32.115 1.00 96.81 89 GLY A C 1
ATOM 694 O O . GLY A 1 89 ? -15.635 0.943 31.201 1.00 96.81 89 GLY A O 1
ATOM 695 N N . LEU A 1 90 ? -16.172 -0.937 32.310 1.00 96.81 90 LEU A N 1
ATOM 696 C CA . LEU A 1 90 ? -15.394 -1.840 31.459 1.00 96.81 90 LEU A CA 1
ATOM 697 C C . LEU A 1 90 ? -15.960 -1.925 30.038 1.00 96.81 90 LEU A C 1
ATOM 699 O O . LEU A 1 90 ? -15.189 -1.906 29.082 1.00 96.81 90 LEU A O 1
ATOM 703 N N . VAL A 1 91 ? -17.287 -1.968 29.887 1.00 97.06 91 VAL A N 1
ATOM 704 C CA . VAL A 1 91 ? -17.941 -1.952 28.569 1.00 97.06 91 VAL A CA 1
ATOM 705 C C . VAL A 1 91 ? -17.571 -0.680 27.809 1.00 97.06 91 VAL A C 1
ATOM 707 O O . VAL A 1 91 ? -17.055 -0.783 26.697 1.00 97.06 91 VAL A O 1
ATOM 710 N N . ALA A 1 92 ? -17.718 0.492 28.435 1.00 97.25 92 ALA A N 1
ATOM 711 C CA . ALA A 1 92 ? -17.373 1.772 27.817 1.00 97.25 92 ALA A CA 1
ATOM 712 C C . ALA A 1 92 ? -15.886 1.855 27.423 1.00 97.25 92 ALA A C 1
ATOM 714 O O . ALA A 1 92 ? -15.553 2.330 26.339 1.00 97.25 92 ALA A O 1
ATOM 715 N N . GLN A 1 93 ? -14.982 1.348 28.269 1.00 97.94 93 GLN A N 1
ATOM 716 C CA . GLN A 1 93 ? -13.557 1.258 27.930 1.00 97.94 93 GLN A CA 1
ATOM 717 C C . GLN A 1 93 ? -13.307 0.330 26.736 1.00 97.94 93 GLN A C 1
ATOM 719 O O . GLN A 1 93 ? -12.516 0.667 25.857 1.00 97.94 93 GLN A O 1
ATOM 724 N N . SER A 1 94 ? -13.987 -0.818 26.676 1.00 97.56 94 SER A N 1
ATOM 725 C CA . SER A 1 94 ? -13.844 -1.754 25.558 1.00 97.56 94 SER A CA 1
ATOM 726 C C . SER A 1 94 ? -14.332 -1.152 24.237 1.00 97.56 94 SER A C 1
ATOM 728 O O . SER A 1 94 ? -13.684 -1.324 23.206 1.00 97.56 94 SER A O 1
ATOM 730 N N . GLU A 1 95 ? -15.431 -0.395 24.267 1.00 97.81 95 GLU A N 1
ATOM 731 C CA . GLU A 1 95 ? -15.982 0.280 23.091 1.00 97.81 95 GLU A CA 1
ATOM 732 C C . GLU A 1 95 ? -15.057 1.398 22.610 1.00 97.81 95 GLU A C 1
ATOM 734 O O . GLU A 1 95 ? -14.799 1.502 21.410 1.00 97.81 95 GLU A O 1
ATOM 739 N N . ALA A 1 96 ? -14.488 2.177 23.534 1.00 98.06 96 ALA A N 1
ATOM 740 C CA . ALA A 1 96 ? -13.497 3.198 23.211 1.00 98.06 96 ALA A CA 1
ATOM 741 C C . ALA A 1 96 ? -12.238 2.591 22.569 1.00 98.06 96 ALA A C 1
ATOM 743 O O . ALA A 1 96 ? -11.787 3.061 21.526 1.00 98.06 96 ALA A O 1
ATOM 744 N N . LEU A 1 97 ? -11.704 1.501 23.134 1.00 98.12 97 LEU A N 1
ATOM 745 C CA . LEU A 1 97 ? -10.557 0.789 22.558 1.00 98.12 97 LEU A CA 1
ATOM 746 C C . LEU A 1 97 ? -10.870 0.210 21.176 1.00 98.12 97 LEU A C 1
ATOM 748 O O . LEU A 1 97 ? -10.032 0.262 20.278 1.00 98.12 97 LEU A O 1
ATOM 752 N N . LYS A 1 98 ? -12.083 -0.316 20.981 1.00 98.31 98 LYS A N 1
ATOM 753 C CA . LYS A 1 98 ? -12.537 -0.803 19.677 1.00 98.31 98 LYS A CA 1
ATOM 754 C C . LYS A 1 98 ? -12.601 0.330 18.649 1.00 98.31 98 LYS A C 1
ATOM 756 O O . LYS A 1 98 ? -12.166 0.134 17.518 1.00 98.31 98 LYS A O 1
ATOM 761 N N . ALA A 1 99 ? -13.098 1.506 19.034 1.00 97.88 99 ALA A N 1
ATOM 762 C CA . ALA A 1 99 ? -13.136 2.676 18.161 1.00 97.88 99 ALA A CA 1
ATOM 763 C C . ALA A 1 99 ? -11.725 3.162 17.783 1.00 97.88 99 ALA A C 1
ATOM 765 O O . ALA A 1 99 ? -11.464 3.418 16.607 1.00 97.88 99 ALA A O 1
ATOM 766 N N . GLU A 1 100 ? -10.795 3.217 18.742 1.00 98.38 100 GLU A N 1
ATOM 767 C CA . GLU A 1 100 ? -9.389 3.552 18.473 1.00 98.38 100 GLU A CA 1
ATOM 768 C C . GLU A 1 100 ? -8.721 2.541 17.536 1.00 98.38 100 GLU A C 1
ATOM 770 O O . GLU A 1 100 ? -8.001 2.925 16.616 1.00 98.38 100 GLU A O 1
ATOM 775 N N . LEU A 1 101 ? -8.999 1.248 17.707 1.00 98.25 101 LEU A N 1
ATOM 776 C CA . LEU A 1 101 ? -8.476 0.206 16.828 1.00 98.25 101 LEU A CA 1
ATOM 777 C C . LEU A 1 101 ? -8.979 0.360 15.384 1.00 98.25 101 LEU A C 1
ATOM 779 O O . LEU A 1 101 ? -8.192 0.227 14.447 1.00 98.25 101 LEU A O 1
ATOM 783 N N . GLU A 1 102 ? -10.259 0.682 15.183 1.00 98.12 102 GLU A N 1
ATOM 784 C CA . GLU A 1 102 ? -10.797 0.962 13.844 1.00 98.12 102 GLU A CA 1
ATOM 785 C C . GLU A 1 102 ? -10.226 2.255 13.242 1.00 98.12 102 GLU A C 1
ATOM 787 O O . GLU A 1 102 ? -9.912 2.294 12.049 1.00 98.12 102 GLU A O 1
ATOM 792 N N . ARG A 1 103 ? -9.994 3.289 14.061 1.00 98.50 103 ARG A N 1
ATOM 793 C CA . ARG A 1 103 ? -9.299 4.510 13.628 1.00 98.50 103 ARG A CA 1
ATOM 794 C C . ARG A 1 103 ? -7.887 4.196 13.133 1.00 98.50 103 ARG A C 1
ATOM 796 O O . ARG A 1 103 ? -7.534 4.581 12.019 1.00 98.50 103 ARG A O 1
ATOM 803 N N . ILE A 1 104 ? -7.117 3.445 13.922 1.00 98.38 104 ILE A N 1
ATOM 804 C CA . ILE A 1 104 ? -5.747 3.036 13.593 1.00 98.38 104 ILE A CA 1
ATOM 805 C C . ILE A 1 104 ? -5.725 2.207 12.305 1.00 98.38 104 ILE A C 1
ATOM 807 O O . ILE A 1 104 ? -4.927 2.494 11.416 1.00 98.38 104 ILE A O 1
ATOM 811 N N . LYS A 1 105 ? -6.625 1.228 12.138 1.00 98.12 105 LYS A N 1
ATOM 812 C CA . LYS A 1 105 ? -6.748 0.470 10.876 1.00 98.12 105 LYS A CA 1
ATOM 813 C C . LYS A 1 105 ? -6.980 1.385 9.671 1.00 98.12 105 LYS A C 1
ATOM 815 O O . LYS A 1 105 ? -6.363 1.196 8.623 1.00 98.12 105 LYS A O 1
ATOM 820 N N . GLY A 1 106 ? -7.852 2.383 9.816 1.00 97.75 106 GLY A N 1
ATOM 821 C CA . GLY A 1 106 ? -8.117 3.367 8.768 1.00 97.75 106 GLY A CA 1
ATOM 822 C C . GLY A 1 106 ? -6.893 4.219 8.412 1.00 97.75 106 GLY A C 1
ATOM 823 O O . GLY A 1 106 ? -6.677 4.519 7.236 1.00 97.75 106 GLY A O 1
ATOM 824 N N . GLU A 1 107 ? -6.083 4.595 9.403 1.00 98.25 107 GLU A N 1
ATOM 825 C CA . GLU A 1 107 ? -4.816 5.314 9.208 1.00 98.25 107 GLU A CA 1
ATOM 826 C C . GLU A 1 107 ? -3.763 4.438 8.514 1.00 98.25 107 GLU A C 1
ATOM 828 O O . GLU A 1 107 ? -3.176 4.873 7.523 1.00 98.25 107 GLU A O 1
ATOM 833 N N . TRP A 1 108 ? -3.604 3.178 8.930 1.00 98.19 108 TRP A N 1
ATOM 834 C CA . TRP A 1 108 ? -2.723 2.215 8.258 1.00 98.19 108 TRP A CA 1
ATOM 835 C C . TRP A 1 108 ? -3.072 2.035 6.780 1.00 98.19 108 TRP A C 1
ATOM 837 O O . TRP A 1 108 ? -2.193 2.120 5.926 1.00 98.19 108 TRP A O 1
ATOM 847 N N . ALA A 1 109 ? -4.358 1.890 6.450 1.00 98.06 109 ALA A N 1
ATOM 848 C CA . ALA A 1 109 ? -4.798 1.771 5.060 1.00 98.06 109 ALA A CA 1
ATOM 849 C C . ALA A 1 109 ? -4.516 3.038 4.227 1.00 98.06 109 ALA A C 1
ATOM 851 O O . ALA A 1 109 ? -4.411 2.972 3.000 1.00 98.06 109 ALA A O 1
ATOM 852 N N . LYS A 1 110 ? -4.433 4.221 4.857 1.00 97.88 110 LYS A N 1
ATOM 853 C CA . LYS A 1 110 ? -4.004 5.452 4.173 1.00 97.88 110 LYS A CA 1
ATOM 854 C C . LYS A 1 110 ? -2.506 5.427 3.898 1.00 97.88 110 LYS A C 1
ATOM 856 O O . LYS A 1 110 ? -2.126 5.678 2.757 1.00 97.88 110 LYS A O 1
ATOM 861 N N . LEU A 1 111 ? -1.705 5.064 4.896 1.00 98.06 111 LEU A N 1
ATOM 862 C CA . LEU A 1 111 ? -0.253 4.955 4.760 1.00 98.06 111 LEU A CA 1
ATOM 863 C C . LEU A 1 111 ? 0.146 3.927 3.697 1.00 98.06 111 LEU A C 1
ATOM 865 O O . LEU A 1 111 ? 1.002 4.212 2.872 1.00 98.06 111 LEU A O 1
ATOM 869 N N . GLU A 1 112 ? -0.522 2.777 3.632 1.00 97.56 112 GLU A N 1
ATOM 870 C CA . GLU A 1 112 ? -0.254 1.755 2.610 1.00 97.56 112 GLU A CA 1
ATOM 871 C C . GLU A 1 112 ? -0.532 2.264 1.183 1.00 97.56 112 GLU A C 1
ATOM 873 O O . GLU A 1 112 ? 0.236 2.018 0.247 1.00 97.56 112 GLU A O 1
ATOM 878 N N . ARG A 1 113 ? -1.599 3.056 1.010 1.00 96.94 113 ARG A N 1
ATOM 879 C CA . ARG A 1 113 ? -1.900 3.722 -0.267 1.00 96.94 113 ARG A CA 1
ATOM 880 C C . ARG A 1 113 ? -0.866 4.786 -0.628 1.00 96.94 113 ARG A C 1
ATOM 882 O O . ARG A 1 113 ? -0.552 4.943 -1.806 1.00 96.94 113 ARG A O 1
ATOM 889 N N . GLU A 1 114 ? -0.368 5.534 0.349 1.00 97.31 114 GLU A N 1
ATOM 890 C CA . GLU A 1 114 ? 0.692 6.526 0.139 1.00 97.31 114 GLU A CA 1
ATOM 891 C C . GLU A 1 114 ? 2.023 5.859 -0.208 1.00 97.31 114 GLU A C 1
ATOM 893 O O . GLU A 1 114 ? 2.659 6.267 -1.179 1.00 97.31 114 GLU A O 1
ATOM 898 N N . GLN A 1 115 ? 2.380 4.779 0.489 1.00 97.00 115 GLN A N 1
ATOM 899 C CA . GLN A 1 115 ? 3.550 3.962 0.184 1.00 97.00 115 GLN A CA 1
ATOM 900 C C . GLN A 1 115 ? 3.480 3.421 -1.246 1.00 97.00 115 GLN A C 1
ATOM 902 O O . GLN A 1 115 ? 4.404 3.619 -2.026 1.00 97.00 115 GLN A O 1
ATOM 907 N N . SER A 1 116 ? 2.338 2.855 -1.643 1.00 96.25 116 SER A N 1
ATOM 908 C CA . SER A 1 116 ? 2.137 2.350 -3.009 1.00 96.25 116 SER A CA 1
ATOM 909 C C . SER A 1 116 ? 2.314 3.443 -4.073 1.00 96.25 116 SER A C 1
ATOM 911 O O . SER A 1 116 ? 2.876 3.205 -5.142 1.00 96.25 116 SER A O 1
ATOM 913 N N . ARG A 1 117 ? 1.846 4.670 -3.796 1.00 95.94 117 ARG A N 1
ATOM 914 C CA . ARG A 1 117 ? 2.044 5.821 -4.695 1.00 95.94 117 ARG A CA 1
ATOM 915 C C . ARG A 1 117 ? 3.510 6.225 -4.778 1.00 95.94 117 ARG A C 1
ATOM 917 O O . ARG A 1 117 ? 3.976 6.544 -5.870 1.00 95.94 117 ARG A O 1
ATOM 924 N N . HIS A 1 118 ? 4.207 6.239 -3.647 1.00 96.56 118 HIS A N 1
ATOM 925 C CA . HIS A 1 118 ? 5.630 6.536 -3.594 1.00 96.56 118 HIS A CA 1
ATOM 926 C C . HIS A 1 118 ? 6.434 5.497 -4.386 1.00 96.56 118 HIS A C 1
ATOM 928 O O . HIS A 1 118 ? 7.212 5.871 -5.260 1.00 96.56 118 HIS A O 1
ATOM 934 N N . ASP A 1 119 ? 6.177 4.208 -4.173 1.00 96.62 119 ASP A N 1
ATOM 935 C CA . ASP A 1 119 ? 6.869 3.117 -4.867 1.00 96.62 119 ASP A CA 1
ATOM 936 C C . ASP A 1 119 ? 6.647 3.185 -6.382 1.00 96.62 119 ASP A C 1
ATOM 938 O O . ASP A 1 119 ? 7.590 3.063 -7.164 1.00 96.62 119 ASP A O 1
ATOM 942 N N . PHE A 1 120 ? 5.421 3.500 -6.811 1.00 96.00 120 PHE A N 1
ATOM 943 C CA . PHE A 1 120 ? 5.130 3.752 -8.221 1.00 96.00 120 PHE A CA 1
ATOM 944 C C . PHE A 1 120 ? 5.936 4.933 -8.788 1.00 96.00 120 PHE A C 1
ATOM 946 O O . PHE A 1 120 ? 6.446 4.861 -9.907 1.00 96.00 120 PHE A O 1
ATOM 953 N N . GLN A 1 121 ? 6.075 6.031 -8.037 1.00 95.56 121 GLN A N 1
ATOM 954 C CA . GLN A 1 121 ? 6.877 7.179 -8.473 1.00 95.56 121 GLN A CA 1
ATOM 955 C C . GLN A 1 121 ? 8.369 6.843 -8.569 1.00 95.56 121 GLN A C 1
ATOM 957 O O . GLN A 1 121 ? 9.011 7.247 -9.542 1.00 95.56 121 GLN A O 1
ATOM 962 N N . VAL A 1 122 ? 8.906 6.093 -7.604 1.00 96.50 122 VAL A N 1
ATOM 963 C CA . VAL A 1 122 ? 10.299 5.621 -7.611 1.00 96.50 122 VAL A CA 1
ATOM 964 C C . VAL A 1 122 ? 10.559 4.713 -8.811 1.00 96.50 122 VAL A C 1
ATOM 966 O O . VAL A 1 122 ? 11.547 4.913 -9.523 1.00 96.50 122 VAL A O 1
ATOM 969 N N . GLN A 1 123 ? 9.654 3.770 -9.090 1.00 96.44 123 GLN A N 1
ATOM 970 C CA . GLN A 1 123 ? 9.763 2.910 -10.267 1.00 96.44 123 GLN A CA 1
ATOM 971 C C . GLN A 1 123 ? 9.781 3.746 -11.544 1.00 96.44 123 GLN A C 1
ATOM 973 O O . GLN A 1 123 ? 10.684 3.606 -12.363 1.00 96.44 123 GLN A O 1
ATOM 978 N N . ARG A 1 124 ? 8.851 4.701 -11.667 1.00 96.12 124 ARG A N 1
ATOM 979 C CA . ARG A 1 124 ? 8.792 5.589 -12.828 1.00 96.12 124 ARG A CA 1
ATOM 980 C C . ARG A 1 124 ? 10.109 6.342 -13.018 1.00 96.12 124 ARG A C 1
ATOM 982 O O . ARG A 1 124 ? 10.603 6.415 -14.135 1.00 96.12 124 ARG A O 1
ATOM 989 N N . TYR A 1 125 ? 10.683 6.905 -11.953 1.00 95.88 125 TYR A N 1
ATOM 990 C CA . TYR A 1 125 ? 11.962 7.618 -12.035 1.00 95.88 125 TYR A CA 1
ATOM 991 C C . TYR A 1 125 ? 13.101 6.703 -12.509 1.00 95.88 125 TYR A C 1
ATOM 993 O O . TYR A 1 125 ? 13.900 7.104 -13.353 1.00 95.88 125 TYR A O 1
ATOM 1001 N N . THR A 1 126 ? 13.128 5.465 -12.016 1.00 96.50 126 THR A N 1
ATOM 1002 C CA . THR A 1 126 ? 14.085 4.437 -12.451 1.00 96.50 126 THR A CA 1
ATOM 1003 C C . THR A 1 126 ? 13.937 4.136 -13.943 1.00 96.50 126 THR A C 1
ATOM 1005 O O . THR A 1 126 ? 14.931 4.158 -14.665 1.00 96.50 126 THR A O 1
ATOM 1008 N N . ASP A 1 127 ? 12.708 3.960 -14.433 1.00 97.94 127 ASP A N 1
ATOM 1009 C CA . ASP A 1 127 ? 12.440 3.693 -15.851 1.00 97.94 127 ASP A CA 1
ATOM 1010 C C . ASP A 1 127 ? 12.890 4.861 -16.747 1.00 97.94 127 ASP A C 1
ATOM 1012 O O . ASP A 1 127 ? 13.525 4.652 -17.783 1.00 97.94 127 ASP A O 1
ATOM 1016 N N . TRP A 1 128 ? 12.621 6.107 -16.329 1.00 97.88 128 TRP A N 1
ATOM 1017 C CA . TRP A 1 128 ? 13.104 7.304 -17.028 1.00 97.88 128 TRP A CA 1
ATOM 1018 C C . TRP A 1 128 ? 14.629 7.364 -17.070 1.00 97.88 128 TRP A C 1
ATOM 1020 O O . TRP A 1 128 ? 15.200 7.682 -18.114 1.00 97.88 128 TRP A O 1
ATOM 1030 N N . GLN A 1 129 ? 15.294 7.049 -15.958 1.00 97.69 129 GLN A N 1
ATOM 1031 C CA . GLN A 1 129 ? 16.751 7.035 -15.893 1.00 97.69 129 GLN A CA 1
ATOM 1032 C C . GLN A 1 129 ? 17.335 5.979 -16.841 1.00 97.69 129 GLN A C 1
ATOM 1034 O O . GLN A 1 129 ? 18.232 6.297 -17.623 1.00 97.69 129 GLN A O 1
ATOM 1039 N N . CYS A 1 130 ? 16.770 4.767 -16.855 1.00 97.81 130 CYS A N 1
ATOM 1040 C CA . CYS A 1 130 ? 17.156 3.720 -17.798 1.00 97.81 130 CYS A CA 1
ATOM 1041 C C . CYS A 1 130 ? 16.984 4.172 -19.255 1.00 97.81 130 CYS A C 1
ATOM 1043 O O . CYS A 1 130 ? 17.916 4.034 -20.043 1.00 97.81 130 CYS A O 1
ATOM 1045 N N . ALA A 1 131 ? 15.844 4.775 -19.609 1.00 98.00 131 ALA A N 1
ATOM 1046 C CA . ALA A 1 131 ? 15.598 5.268 -20.966 1.00 98.00 131 ALA A CA 1
ATOM 1047 C C . ALA A 1 131 ? 16.604 6.353 -21.390 1.00 98.00 131 ALA A C 1
ATOM 1049 O O . ALA A 1 131 ? 17.088 6.351 -22.524 1.00 98.00 131 ALA A O 1
ATOM 1050 N N . ILE A 1 132 ? 16.952 7.266 -20.477 1.00 98.00 132 ILE A N 1
ATOM 1051 C CA . ILE A 1 132 ? 17.970 8.296 -20.715 1.00 98.00 132 ILE A CA 1
ATOM 1052 C C . ILE A 1 132 ? 19.334 7.656 -20.975 1.00 98.00 132 ILE A C 1
ATOM 1054 O O . ILE A 1 132 ? 20.042 8.073 -21.893 1.00 98.00 132 ILE A O 1
ATOM 1058 N N . ASP A 1 133 ? 19.721 6.664 -20.179 1.00 98.25 133 ASP A N 1
ATOM 1059 C CA . ASP A 1 133 ? 21.031 6.033 -20.309 1.00 98.25 133 ASP A CA 1
ATOM 1060 C C . ASP A 1 133 ? 21.131 5.168 -21.574 1.00 98.25 133 ASP A C 1
ATOM 1062 O O . ASP A 1 133 ? 22.153 5.232 -22.262 1.00 98.25 133 ASP A O 1
ATOM 1066 N N . THR A 1 134 ? 20.052 4.485 -21.971 1.00 98.19 134 THR A N 1
ATOM 1067 C CA . THR A 1 134 ? 19.952 3.831 -23.286 1.00 98.19 134 THR A CA 1
ATOM 1068 C C . THR A 1 134 ? 20.099 4.843 -24.421 1.00 98.19 134 THR A C 1
ATOM 1070 O O . THR A 1 134 ? 20.952 4.670 -25.285 1.00 98.19 134 THR A O 1
ATOM 1073 N N . ALA A 1 135 ? 19.370 5.962 -24.383 1.00 98.19 135 ALA A N 1
ATOM 1074 C CA . ALA A 1 135 ? 19.464 6.985 -25.425 1.00 98.19 135 ALA A CA 1
ATOM 1075 C C . ALA A 1 135 ? 20.868 7.614 -25.522 1.00 98.19 135 ALA A C 1
ATOM 1077 O O . ALA A 1 135 ? 21.345 7.928 -26.616 1.00 98.19 135 ALA A O 1
ATOM 1078 N N . LYS A 1 136 ? 21.562 7.798 -24.388 1.00 98.25 136 LYS A N 1
ATOM 1079 C CA . LYS A 1 136 ? 22.966 8.244 -24.377 1.00 98.25 136 LYS A CA 1
ATOM 1080 C C . LYS A 1 136 ? 23.885 7.219 -25.035 1.00 98.25 136 LYS A C 1
ATOM 1082 O O . LYS A 1 136 ? 24.772 7.618 -25.791 1.00 98.25 136 LYS A O 1
ATOM 1087 N N . TYR A 1 137 ? 23.694 5.936 -24.732 1.00 98.06 137 TYR A N 1
ATOM 1088 C CA . TYR A 1 137 ? 24.470 4.854 -25.326 1.00 98.06 137 TYR A CA 1
ATOM 1089 C C . TYR A 1 137 ? 24.253 4.787 -26.842 1.00 98.06 137 TYR A C 1
ATOM 1091 O O . TYR A 1 137 ? 25.225 4.877 -27.590 1.00 98.06 137 TYR A O 1
ATOM 1099 N N . ASP A 1 138 ? 23.001 4.768 -27.299 1.00 98.25 138 ASP A N 1
ATOM 1100 C CA . ASP A 1 138 ? 22.657 4.724 -28.725 1.00 98.25 138 ASP A CA 1
ATOM 1101 C C . ASP A 1 138 ? 23.227 5.927 -29.481 1.00 98.25 138 ASP A C 1
ATOM 1103 O O . ASP A 1 138 ? 23.802 5.790 -30.562 1.00 98.25 138 ASP A O 1
ATOM 1107 N N . ARG A 1 139 ? 23.149 7.125 -28.884 1.00 98.06 139 ARG A N 1
ATOM 1108 C CA . ARG A 1 139 ? 23.773 8.327 -29.447 1.00 98.06 139 ARG A CA 1
ATOM 1109 C C . ARG A 1 139 ? 25.284 8.164 -29.599 1.00 98.06 139 ARG A C 1
ATOM 1111 O O . ARG A 1 139 ? 25.836 8.626 -30.595 1.00 98.06 139 ARG A O 1
ATOM 1118 N N . LYS A 1 140 ? 25.960 7.569 -28.613 1.00 98.19 140 LYS A N 1
ATOM 1119 C CA . LYS A 1 140 ? 27.407 7.336 -28.667 1.00 98.19 140 LYS A CA 1
ATOM 1120 C C . LYS A 1 140 ? 27.758 6.383 -29.811 1.00 98.19 140 LYS A C 1
ATOM 1122 O O . LYS A 1 140 ? 28.629 6.720 -30.608 1.00 98.19 140 LYS A O 1
ATOM 1127 N N . VAL A 1 141 ? 27.028 5.274 -29.931 1.00 97.88 141 VAL A N 1
ATOM 1128 C CA . VAL A 1 141 ? 27.194 4.300 -31.022 1.00 97.88 141 VAL A CA 1
ATOM 1129 C C . VAL A 1 141 ? 26.982 4.968 -32.384 1.00 97.88 141 VAL A C 1
ATOM 1131 O O . VAL A 1 141 ? 27.847 4.888 -33.248 1.00 97.88 141 VAL A O 1
ATOM 1134 N N . ALA A 1 142 ? 25.905 5.741 -32.553 1.00 97.81 142 ALA A N 1
ATOM 1135 C CA . ALA A 1 142 ? 25.628 6.438 -33.811 1.00 97.81 142 ALA A CA 1
ATOM 1136 C C . ALA A 1 142 ? 26.723 7.452 -34.201 1.00 97.81 142 ALA A C 1
ATOM 1138 O O . ALA A 1 142 ? 26.998 7.657 -35.385 1.00 97.81 142 ALA A O 1
ATOM 1139 N N . ILE A 1 143 ? 27.357 8.104 -33.219 1.00 97.56 143 ILE A N 1
ATOM 1140 C CA . ILE A 1 143 ? 28.496 8.999 -33.465 1.00 97.56 143 ILE A CA 1
ATOM 1141 C C . ILE A 1 1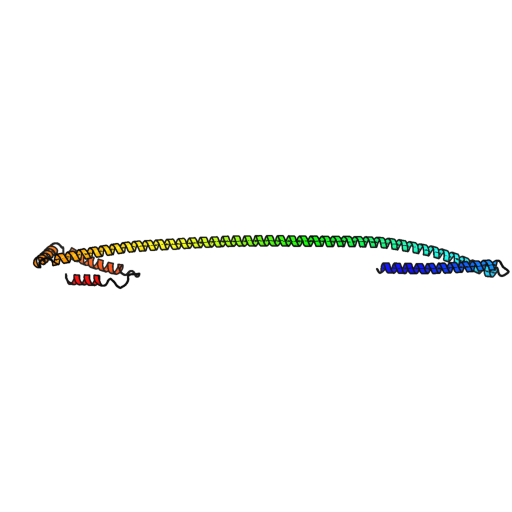43 ? 29.713 8.202 -33.943 1.00 97.56 143 ILE A C 1
ATOM 1143 O O . ILE A 1 143 ? 30.354 8.622 -34.907 1.00 97.56 143 ILE A O 1
ATOM 1147 N N . GLU A 1 144 ? 30.025 7.081 -33.291 1.00 97.75 144 GLU A N 1
ATOM 1148 C CA . GLU A 1 144 ? 31.137 6.200 -33.667 1.00 97.75 144 GLU A CA 1
ATOM 1149 C C . GLU A 1 144 ? 30.948 5.651 -35.091 1.00 97.75 144 GLU A C 1
ATOM 1151 O O . GLU A 1 144 ? 31.847 5.798 -35.924 1.00 97.75 144 GLU A O 1
ATOM 1156 N N . ASP A 1 145 ? 29.750 5.166 -35.423 1.00 97.62 145 ASP A N 1
ATOM 1157 C CA . ASP A 1 145 ? 29.406 4.692 -36.769 1.00 97.62 145 ASP A CA 1
ATOM 1158 C C . ASP A 1 145 ? 29.535 5.803 -37.822 1.00 97.62 145 ASP A C 1
ATOM 1160 O O . ASP A 1 145 ? 30.097 5.605 -38.902 1.00 97.62 145 ASP A O 1
ATOM 1164 N N . ALA A 1 146 ? 29.067 7.018 -37.515 1.00 97.44 146 ALA A N 1
ATOM 1165 C CA . ALA A 1 146 ? 29.188 8.158 -38.421 1.00 97.44 146 ALA A CA 1
ATOM 1166 C C . ALA A 1 146 ? 30.647 8.608 -38.628 1.00 97.44 146 ALA A C 1
ATOM 1168 O O . ALA A 1 146 ? 30.979 9.184 -39.670 1.00 97.44 146 ALA A O 1
ATOM 1169 N N . ILE A 1 147 ? 31.523 8.405 -37.641 1.00 97.56 147 ILE A N 1
ATOM 1170 C CA . ILE A 1 147 ? 32.963 8.659 -37.774 1.00 97.56 147 ILE A CA 1
ATOM 1171 C C . ILE A 1 147 ? 33.597 7.600 -38.681 1.00 97.56 147 ILE A C 1
ATOM 1173 O O . ILE A 1 147 ? 34.312 7.968 -39.616 1.00 97.56 147 ILE A O 1
ATOM 1177 N N . ASP A 1 148 ? 33.295 6.318 -38.468 1.00 97.25 148 ASP A N 1
ATOM 1178 C CA . ASP A 1 148 ? 33.806 5.225 -39.304 1.00 97.25 148 ASP A CA 1
ATOM 1179 C C . ASP A 1 148 ? 33.376 5.380 -40.773 1.00 97.25 148 ASP A C 1
ATOM 1181 O O . ASP A 1 148 ? 34.203 5.305 -41.688 1.00 97.25 148 ASP A O 1
ATOM 1185 N N . LEU A 1 149 ? 32.102 5.706 -41.016 1.00 97.44 149 LEU A N 1
ATOM 1186 C CA . LEU A 1 149 ? 31.591 5.984 -42.360 1.00 97.44 149 LEU A CA 1
ATOM 1187 C C . LEU A 1 149 ? 32.306 7.163 -43.026 1.00 97.44 149 LEU A C 1
ATOM 1189 O O . LEU A 1 149 ? 32.661 7.076 -44.203 1.00 97.44 149 LEU A O 1
ATOM 1193 N N . ARG A 1 150 ? 32.567 8.248 -42.286 1.00 97.31 150 ARG A N 1
ATOM 1194 C CA . ARG A 1 150 ? 33.335 9.392 -42.804 1.00 97.31 150 ARG A CA 1
ATOM 1195 C C . ARG A 1 150 ? 34.751 8.996 -43.200 1.00 97.31 150 ARG A C 1
ATOM 1197 O O . ARG A 1 150 ? 35.212 9.401 -44.264 1.00 97.31 150 ARG A O 1
ATOM 1204 N N . TYR A 1 151 ? 35.418 8.187 -42.382 1.00 96.69 151 TYR A N 1
ATOM 1205 C CA . TYR A 1 151 ? 36.760 7.696 -42.685 1.00 96.69 151 TYR A CA 1
ATOM 1206 C C . TYR A 1 151 ? 36.780 6.793 -43.929 1.00 96.69 151 TYR A C 1
ATOM 1208 O O . TYR A 1 151 ? 37.637 6.946 -44.801 1.00 96.69 151 TYR A O 1
ATOM 1216 N N . LYS A 1 152 ? 35.812 5.875 -44.053 1.00 96.06 152 LYS A N 1
ATOM 1217 C CA . LYS A 1 152 ? 35.651 5.027 -45.246 1.00 96.06 152 LYS A CA 1
ATOM 1218 C C . LYS A 1 152 ? 35.397 5.858 -46.503 1.00 96.06 152 LYS A C 1
ATOM 1220 O O . LYS A 1 152 ? 36.045 5.622 -47.519 1.00 96.06 152 LYS A O 1
ATOM 1225 N N . TRP A 1 153 ? 34.507 6.846 -46.422 1.00 96.56 153 TRP A N 1
ATOM 1226 C CA . TRP A 1 153 ? 34.190 7.719 -47.551 1.00 96.56 153 TRP A CA 1
ATOM 1227 C C . TRP A 1 153 ? 35.392 8.562 -47.992 1.00 96.56 153 TRP A C 1
ATOM 1229 O O . TRP A 1 153 ? 35.655 8.661 -49.188 1.00 96.56 153 TRP A O 1
ATOM 1239 N N . ALA A 1 154 ? 36.164 9.109 -47.046 1.00 96.56 154 ALA A N 1
ATOM 1240 C CA . ALA A 1 154 ? 37.379 9.863 -47.353 1.00 96.56 154 ALA A CA 1
ATOM 1241 C C . ALA A 1 154 ? 38.400 9.014 -48.129 1.00 96.56 154 ALA A C 1
ATOM 1243 O O . ALA A 1 154 ? 38.877 9.450 -49.176 1.00 96.56 154 ALA A O 1
ATOM 1244 N N . ARG A 1 155 ? 38.655 7.775 -47.680 1.00 95.69 155 ARG A N 1
ATOM 1245 C CA . ARG A 1 155 ? 39.537 6.837 -48.397 1.00 95.69 155 ARG A CA 1
ATOM 1246 C C . ARG A 1 155 ? 39.045 6.526 -49.804 1.00 95.69 155 ARG A C 1
ATOM 1248 O O . ARG A 1 155 ? 39.842 6.483 -50.734 1.00 95.69 155 ARG A O 1
ATOM 1255 N N . GLU A 1 156 ? 37.749 6.294 -49.982 1.00 96.25 156 GLU A N 1
ATOM 1256 C CA . GLU A 1 156 ? 37.221 5.979 -51.312 1.00 96.25 156 GLU A CA 1
ATOM 1257 C C . GLU A 1 156 ? 37.297 7.190 -52.256 1.00 96.25 156 GLU A C 1
ATOM 1259 O O . GLU A 1 156 ? 37.604 7.041 -53.437 1.00 96.25 156 GLU A O 1
ATOM 1264 N N . ASN A 1 157 ? 37.114 8.404 -51.729 1.00 96.06 157 ASN A N 1
ATOM 1265 C CA . ASN A 1 157 ? 37.285 9.639 -52.491 1.00 96.06 157 ASN A CA 1
ATOM 1266 C C . ASN A 1 157 ? 38.751 9.865 -52.914 1.00 96.06 157 ASN A C 1
ATOM 1268 O O . ASN A 1 157 ? 39.008 10.294 -54.039 1.00 96.06 157 ASN A O 1
ATOM 1272 N N . GLU A 1 158 ? 39.720 9.539 -52.052 1.00 96.62 158 GLU A N 1
ATOM 1273 C CA . GLU A 1 158 ? 41.148 9.528 -52.409 1.00 96.62 158 GLU A CA 1
ATOM 1274 C C . GLU A 1 158 ? 41.425 8.547 -53.557 1.00 96.62 158 GLU A C 1
ATOM 1276 O O . GLU A 1 158 ? 41.989 8.944 -54.579 1.00 96.62 158 GLU A O 1
ATOM 1281 N N . ARG A 1 159 ? 40.933 7.304 -53.458 1.00 94.94 159 ARG A N 1
ATOM 1282 C CA . ARG A 1 159 ? 41.084 6.287 -54.517 1.00 94.94 159 ARG A CA 1
ATOM 1283 C C . ARG A 1 159 ? 40.450 6.719 -55.839 1.00 94.94 159 ARG A C 1
ATOM 1285 O O . ARG A 1 159 ? 41.044 6.533 -56.900 1.00 94.94 159 ARG A O 1
ATOM 1292 N N . ALA A 1 160 ? 39.262 7.320 -55.796 1.00 95.06 160 ALA A N 1
ATOM 1293 C CA . ALA A 1 160 ? 38.596 7.837 -56.988 1.00 95.06 160 ALA A CA 1
ATOM 1294 C C . ALA A 1 160 ? 39.413 8.955 -57.661 1.00 95.06 160 ALA A C 1
ATOM 1296 O O . ALA A 1 160 ? 39.533 8.980 -58.889 1.00 95.06 160 ALA A O 1
ATOM 1297 N N . ASN A 1 161 ? 40.019 9.849 -56.873 1.00 94.94 161 ASN A N 1
ATOM 1298 C CA . ASN A 1 161 ? 40.896 10.898 -57.391 1.00 94.94 161 ASN A CA 1
ATOM 1299 C C . ASN A 1 161 ? 42.165 10.322 -58.034 1.00 94.94 161 ASN A C 1
ATOM 1301 O O . ASN A 1 161 ? 42.538 10.760 -59.122 1.00 94.94 161 ASN A O 1
ATOM 1305 N N . GLU A 1 162 ? 42.796 9.317 -57.423 1.00 94.12 162 GLU A N 1
ATOM 1306 C CA . GLU A 1 162 ? 43.946 8.621 -58.015 1.00 94.12 162 GLU A CA 1
ATOM 1307 C C . GLU A 1 162 ? 43.596 7.993 -59.369 1.00 94.12 162 GLU A C 1
ATOM 1309 O O . GLU A 1 162 ? 44.310 8.190 -60.355 1.00 94.12 162 GLU A O 1
ATOM 1314 N N . LEU A 1 163 ? 42.468 7.280 -59.447 1.00 93.25 163 LEU A N 1
ATOM 1315 C CA . LEU A 1 163 ? 41.994 6.674 -60.693 1.00 93.25 163 LEU A CA 1
ATOM 1316 C C . LEU A 1 163 ? 41.689 7.728 -61.761 1.00 93.25 163 LEU A C 1
ATOM 1318 O O . LEU A 1 163 ? 42.051 7.545 -62.923 1.00 93.25 163 LEU A O 1
ATOM 1322 N N . LYS A 1 164 ? 41.086 8.858 -61.378 1.00 94.12 164 LYS A N 1
ATOM 1323 C CA . LYS A 1 164 ? 40.842 9.982 -62.289 1.00 94.12 164 LYS A CA 1
ATOM 1324 C C . LYS A 1 164 ? 42.147 10.540 -62.858 1.00 94.12 164 LYS A C 1
ATOM 1326 O O . LYS A 1 164 ? 42.224 10.784 -64.061 1.00 94.12 164 LYS A O 1
ATOM 1331 N N . MET A 1 165 ? 43.177 10.707 -62.028 1.00 90.00 165 MET A N 1
ATOM 1332 C CA . MET A 1 165 ? 44.495 11.166 -62.484 1.00 90.00 165 MET A CA 1
ATOM 1333 C C . MET A 1 165 ? 45.148 10.162 -63.440 1.00 90.00 165 MET A C 1
ATOM 1335 O O . MET A 1 165 ? 45.669 10.564 -64.482 1.00 90.00 165 MET A O 1
ATOM 1339 N N . LYS A 1 166 ? 45.062 8.857 -63.144 1.00 87.88 166 LYS A N 1
ATOM 1340 C CA . LYS A 1 166 ? 45.536 7.799 -64.052 1.00 87.88 166 LYS A CA 1
ATOM 1341 C C . LYS A 1 166 ? 44.809 7.827 -65.397 1.00 87.88 166 LYS A C 1
ATOM 1343 O O . LYS A 1 166 ? 45.459 7.736 -66.434 1.00 87.88 166 LYS A O 1
ATOM 1348 N N . LEU A 1 167 ? 43.487 8.007 -65.397 1.00 88.12 167 LEU A N 1
ATOM 1349 C CA . LEU A 1 167 ? 42.689 8.078 -66.623 1.00 88.12 167 LEU A CA 1
ATOM 1350 C C . LEU A 1 167 ? 43.066 9.289 -67.486 1.00 88.12 167 LEU A C 1
ATOM 1352 O O . LEU A 1 167 ? 43.211 9.149 -68.697 1.00 88.12 167 LEU A O 1
ATOM 1356 N N . ILE A 1 168 ? 43.275 10.460 -66.873 1.00 84.75 168 ILE A N 1
ATOM 1357 C CA . ILE A 1 168 ? 43.748 11.662 -67.581 1.00 84.75 168 ILE A CA 1
ATOM 1358 C C . ILE A 1 168 ? 45.124 11.406 -68.206 1.00 84.75 168 ILE A C 1
ATOM 1360 O O . ILE A 1 168 ? 45.343 11.748 -69.366 1.00 84.75 168 ILE A O 1
ATOM 1364 N N . SER A 1 169 ? 46.037 10.770 -67.465 1.00 81.06 169 SER A N 1
ATOM 1365 C CA . SER A 1 169 ? 47.347 10.397 -68.002 1.00 81.06 169 SER A CA 1
ATOM 1366 C C . SER A 1 169 ? 47.218 9.441 -69.186 1.00 81.06 169 SER A C 1
ATOM 1368 O O . SER A 1 169 ? 47.900 9.632 -70.187 1.00 81.06 169 SER A O 1
ATOM 1370 N N . TYR A 1 170 ? 46.351 8.431 -69.090 1.00 76.19 170 TYR A N 1
ATOM 1371 C CA . TYR A 1 170 ? 46.118 7.476 -70.170 1.00 76.19 170 TYR A CA 1
ATOM 1372 C C . TYR A 1 170 ? 45.546 8.154 -71.422 1.00 76.19 170 TYR A C 1
ATOM 1374 O O . TYR A 1 170 ? 46.046 7.920 -72.518 1.00 76.19 170 TYR A O 1
ATOM 1382 N N . ALA A 1 171 ? 44.572 9.056 -71.263 1.00 75.50 171 ALA A N 1
ATOM 1383 C CA . ALA A 1 171 ? 44.023 9.836 -72.371 1.00 75.50 171 ALA A CA 1
ATOM 1384 C C . ALA A 1 171 ? 45.104 10.681 -73.066 1.00 75.50 171 ALA A C 1
ATOM 1386 O O . ALA A 1 171 ? 45.207 10.651 -74.289 1.00 75.50 171 ALA A O 1
ATOM 1387 N N . ALA A 1 172 ? 45.975 11.344 -72.295 1.00 72.88 172 ALA A N 1
ATOM 1388 C CA . ALA A 1 172 ? 47.101 12.091 -72.853 1.00 72.88 172 ALA A CA 1
ATOM 1389 C C . ALA A 1 172 ? 48.069 11.184 -73.639 1.00 72.88 172 ALA A C 1
ATOM 1391 O O . ALA A 1 172 ? 48.545 11.576 -74.704 1.00 72.88 172 ALA A O 1
ATOM 1392 N N . TYR A 1 173 ? 48.326 9.958 -73.164 1.00 66.25 173 TYR A N 1
ATOM 1393 C CA . TYR A 1 173 ? 49.109 8.977 -73.920 1.00 66.25 173 TYR A CA 1
ATOM 1394 C C . TYR A 1 173 ? 48.418 8.593 -75.236 1.00 66.25 173 TYR A C 1
ATOM 1396 O O . TYR A 1 173 ? 49.054 8.653 -76.287 1.00 66.25 173 TYR A O 1
ATOM 1404 N N . CYS A 1 174 ? 47.124 8.272 -75.224 1.00 68.19 174 CYS A N 1
ATOM 1405 C CA . CYS A 1 174 ? 46.376 7.954 -76.444 1.00 68.19 174 CYS A CA 1
ATOM 1406 C C . CYS A 1 174 ? 46.366 9.113 -77.456 1.00 68.19 174 CYS A C 1
ATOM 1408 O O . CYS A 1 174 ? 46.577 8.882 -78.647 1.00 68.19 174 CYS A O 1
ATOM 1410 N N . ASP A 1 175 ? 46.217 10.358 -76.997 1.00 66.88 175 ASP A N 1
ATOM 1411 C CA . ASP A 1 175 ? 46.282 11.542 -77.862 1.00 66.88 175 ASP A CA 1
ATOM 1412 C C . ASP A 1 175 ? 47.666 11.694 -78.507 1.00 66.88 175 ASP A C 1
ATOM 1414 O O . ASP A 1 175 ? 47.775 11.991 -79.702 1.00 66.88 175 ASP A O 1
ATOM 1418 N N . THR A 1 176 ? 48.744 11.440 -77.752 1.00 64.56 176 THR A N 1
ATOM 1419 C CA . THR A 1 176 ? 50.099 11.430 -78.324 1.00 64.56 176 THR A CA 1
ATOM 1420 C C . THR A 1 176 ? 50.288 10.307 -79.341 1.00 64.56 176 THR A C 1
ATOM 1422 O O . THR A 1 176 ? 50.903 10.540 -80.383 1.00 64.56 176 THR A O 1
ATOM 1425 N N . GLU A 1 177 ? 49.725 9.120 -79.095 1.00 64.69 177 GLU A N 1
ATOM 1426 C CA . GLU A 1 177 ? 49.779 8.002 -80.039 1.00 64.69 177 GLU A CA 1
ATOM 1427 C C . GLU A 1 177 ? 49.070 8.352 -81.352 1.00 64.69 177 GLU A C 1
ATOM 1429 O O . GLU A 1 177 ? 49.680 8.228 -82.415 1.00 64.69 177 GLU A O 1
ATOM 1434 N N . HIS A 1 178 ? 47.849 8.890 -81.298 1.00 64.81 178 HIS A N 1
ATOM 1435 C CA . HIS A 1 178 ? 47.130 9.338 -82.494 1.00 64.81 178 HIS A CA 1
ATOM 1436 C C . HIS A 1 178 ? 47.855 10.465 -83.241 1.00 64.81 178 HIS A C 1
ATOM 1438 O O . HIS A 1 178 ? 47.878 10.478 -84.475 1.00 64.81 178 HIS A O 1
ATOM 1444 N N . CYS A 1 179 ? 48.503 11.390 -82.526 1.00 59.28 179 CYS A N 1
ATOM 1445 C CA . CYS A 1 179 ? 49.331 12.420 -83.153 1.00 59.28 179 CYS A CA 1
ATOM 1446 C C . CYS A 1 179 ? 50.524 11.813 -83.908 1.00 59.28 179 CYS A C 1
ATOM 1448 O O . CYS A 1 179 ? 50.808 12.212 -85.041 1.00 59.28 179 CYS A O 1
ATOM 1450 N N . ILE A 1 180 ? 51.209 10.833 -83.312 1.00 64.88 180 ILE A N 1
ATOM 1451 C CA . ILE A 1 180 ? 52.328 10.126 -83.949 1.00 64.88 180 ILE A CA 1
ATOM 1452 C C . ILE A 1 180 ? 51.836 9.353 -85.176 1.00 64.88 180 ILE A C 1
ATOM 1454 O O . ILE A 1 180 ? 52.436 9.473 -86.245 1.00 64.88 180 ILE A O 1
ATOM 1458 N N . GLU A 1 181 ? 50.730 8.617 -85.056 1.00 6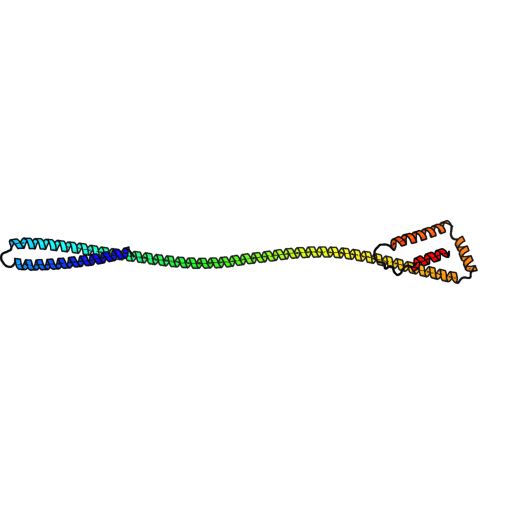8.25 181 GLU A N 1
ATOM 1459 C CA . GLU A 1 181 ? 50.115 7.880 -86.164 1.00 68.25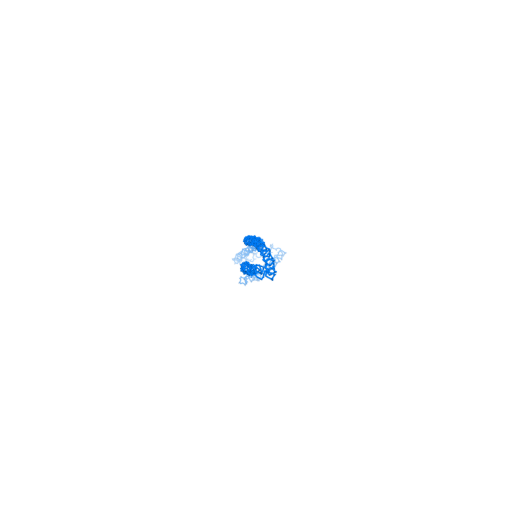 181 GLU A CA 1
ATOM 1460 C C . GLU A 1 181 ? 49.799 8.802 -87.348 1.00 68.25 181 GLU A C 1
ATOM 1462 O O . GLU A 1 181 ? 50.228 8.527 -88.471 1.00 68.25 181 GLU A O 1
ATOM 1467 N N . ALA A 1 182 ? 49.140 9.938 -87.103 1.00 69.38 182 ALA A N 1
ATOM 1468 C CA . ALA A 1 182 ? 48.793 10.900 -88.145 1.00 69.38 182 ALA A CA 1
ATOM 1469 C C . ALA A 1 182 ? 50.034 11.505 -88.831 1.00 69.38 182 ALA A C 1
ATOM 1471 O O . ALA A 1 182 ? 50.062 11.660 -90.059 1.00 69.38 182 ALA A O 1
ATOM 1472 N N . ILE A 1 183 ? 51.084 11.826 -88.063 1.00 65.38 183 ILE A N 1
ATOM 1473 C CA . ILE A 1 183 ? 52.348 12.360 -88.598 1.00 65.38 183 ILE A CA 1
ATOM 1474 C C . ILE A 1 183 ? 53.059 11.314 -89.462 1.00 65.38 183 ILE A C 1
ATOM 1476 O O . ILE A 1 183 ? 53.520 11.635 -90.564 1.00 65.38 183 ILE A O 1
ATOM 1480 N N . VAL A 1 184 ? 53.148 10.069 -88.987 1.00 70.06 184 VAL A N 1
ATOM 1481 C CA . VAL A 1 184 ? 53.782 8.965 -89.718 1.00 70.06 184 VAL A CA 1
ATOM 1482 C C . VAL A 1 184 ? 53.013 8.672 -91.002 1.00 70.06 184 VAL A C 1
ATOM 1484 O O . VAL A 1 184 ? 53.614 8.608 -92.074 1.00 70.06 184 VAL A O 1
ATOM 1487 N N . GLU A 1 185 ? 51.685 8.582 -90.936 1.00 70.75 185 GLU A N 1
ATOM 1488 C CA . GLU A 1 185 ? 50.843 8.331 -92.103 1.00 70.75 185 GLU A CA 1
ATOM 1489 C C . GLU A 1 185 ? 50.970 9.456 -93.146 1.00 70.75 185 GLU A C 1
ATOM 1491 O O . GLU A 1 185 ? 51.083 9.194 -94.348 1.00 70.75 185 GLU A O 1
ATOM 1496 N N . LYS A 1 186 ? 51.024 10.723 -92.706 1.00 74.44 186 LYS A N 1
ATOM 1497 C CA . LYS A 1 186 ? 51.278 11.871 -93.590 1.00 74.44 186 LYS A CA 1
ATOM 1498 C C . LYS A 1 186 ? 52.655 11.787 -94.249 1.00 74.44 186 LYS A C 1
ATOM 1500 O O . LYS A 1 186 ? 52.734 11.918 -95.471 1.00 74.44 186 LYS A O 1
ATOM 1505 N N . ARG A 1 187 ? 53.717 11.512 -93.481 1.00 69.44 187 ARG A N 1
ATOM 1506 C CA . ARG A 1 187 ? 55.081 11.346 -94.019 1.00 69.44 187 ARG A CA 1
ATOM 1507 C C . ARG A 1 187 ? 55.165 10.207 -95.028 1.00 69.44 187 ARG A C 1
ATOM 1509 O O . ARG A 1 187 ? 55.778 10.384 -96.075 1.00 69.44 187 ARG A O 1
ATOM 1516 N N . ILE A 1 188 ? 54.530 9.066 -94.757 1.00 72.75 188 ILE A N 1
ATOM 1517 C CA . ILE A 1 188 ? 54.483 7.933 -95.692 1.00 72.75 188 ILE A CA 1
ATOM 1518 C C . ILE A 1 188 ? 53.764 8.344 -96.980 1.00 72.75 188 ILE A C 1
ATOM 1520 O O . ILE A 1 188 ? 54.285 8.112 -98.070 1.00 72.75 188 ILE A O 1
ATOM 1524 N N . ARG A 1 189 ? 52.605 9.008 -96.882 1.00 69.31 189 ARG A N 1
ATOM 1525 C CA . ARG A 1 189 ? 51.873 9.504 -98.059 1.00 69.31 189 ARG A CA 1
ATOM 1526 C C . ARG A 1 189 ? 52.703 10.481 -98.892 1.00 69.31 189 ARG A C 1
ATOM 1528 O O . ARG A 1 189 ? 52.719 10.368 -100.114 1.00 69.31 189 ARG A O 1
ATOM 1535 N N . GLU A 1 190 ? 53.396 11.424 -98.261 1.00 72.50 190 GLU A N 1
ATOM 1536 C CA . GLU A 1 190 ? 54.295 12.364 -98.946 1.00 72.50 190 GLU A CA 1
ATOM 1537 C C . GLU A 1 190 ? 55.485 11.644 -99.596 1.00 72.50 190 GLU A C 1
ATOM 1539 O O . GLU A 1 190 ? 55.803 11.901 -100.757 1.00 72.50 190 GLU A O 1
ATOM 1544 N N . TYR A 1 191 ? 56.087 10.678 -98.899 1.00 64.75 191 TYR A N 1
ATOM 1545 C CA . TYR A 1 191 ? 57.190 9.875 -99.420 1.00 64.75 191 TYR A CA 1
ATOM 1546 C C . TYR A 1 191 ? 56.777 9.040 -100.642 1.00 64.75 191 TYR A C 1
ATOM 1548 O O . TYR A 1 191 ? 57.504 8.967 -101.635 1.00 64.75 191 TYR A O 1
ATOM 1556 N N . LEU A 1 192 ? 55.578 8.457 -100.618 1.00 68.56 192 LEU A N 1
ATOM 1557 C CA . LEU A 1 192 ? 55.034 7.673 -101.728 1.00 68.56 192 LEU A CA 1
ATOM 1558 C C . LEU A 1 192 ? 54.639 8.530 -102.942 1.00 68.56 192 LEU A C 1
ATOM 1560 O O . LEU A 1 192 ? 54.685 8.023 -104.063 1.00 68.56 192 LEU A O 1
ATOM 1564 N N . LYS A 1 193 ? 54.327 9.820 -102.754 1.00 73.56 193 LYS A N 1
ATOM 1565 C CA . LYS A 1 193 ? 54.076 10.776 -103.852 1.00 73.56 193 LYS A CA 1
ATOM 1566 C C . LYS A 1 193 ? 55.337 11.167 -104.629 1.00 73.56 193 LYS A C 1
ATOM 1568 O O . LYS A 1 193 ? 55.225 11.646 -105.753 1.00 73.56 193 LYS A O 1
ATOM 1573 N N . MET A 1 194 ? 56.527 10.977 -104.058 1.00 70.94 194 MET A N 1
ATOM 1574 C CA . MET A 1 194 ? 57.786 11.272 -104.746 1.00 70.94 194 MET A CA 1
ATOM 1575 C C . MET A 1 194 ? 58.081 10.275 -105.876 1.00 70.94 194 MET A C 1
ATOM 1577 O O . MET A 1 194 ? 57.686 9.110 -105.820 1.00 70.94 194 MET A O 1
ATOM 1581 N N . SER A 1 195 ? 58.843 10.704 -106.886 1.00 63.31 195 SER A N 1
ATOM 1582 C CA . SER A 1 195 ? 59.351 9.801 -107.922 1.00 63.31 195 SER A CA 1
ATOM 1583 C C . SER A 1 195 ? 60.282 8.740 -107.309 1.00 63.31 195 SER A C 1
ATOM 1585 O O . SER A 1 195 ? 60.908 8.953 -106.266 1.00 63.31 195 SER A O 1
ATOM 1587 N N . ARG A 1 196 ? 60.406 7.567 -107.945 1.00 58.53 196 ARG A N 1
ATOM 1588 C CA . ARG A 1 196 ? 61.267 6.479 -107.440 1.00 58.53 196 ARG A CA 1
ATOM 1589 C C . ARG A 1 196 ? 62.735 6.919 -107.286 1.00 58.53 196 ARG A C 1
ATOM 1591 O O . ARG A 1 196 ? 63.391 6.478 -106.349 1.00 58.53 196 ARG A O 1
ATOM 1598 N N . LEU A 1 197 ? 63.220 7.819 -108.147 1.00 59.84 197 LEU A N 1
ATOM 1599 C CA . LEU A 1 197 ? 64.569 8.395 -108.074 1.00 59.84 197 LEU A CA 1
ATOM 1600 C C . LEU A 1 197 ? 64.719 9.409 -106.928 1.00 59.84 197 LEU A C 1
ATOM 1602 O O . LEU A 1 197 ? 65.731 9.371 -106.226 1.00 59.84 197 LEU A O 1
ATOM 1606 N N . GLU A 1 198 ? 63.719 10.268 -106.685 1.00 61.44 198 GLU A N 1
ATOM 1607 C CA . GLU A 1 198 ? 63.699 11.163 -105.514 1.00 61.44 198 GLU A CA 1
ATOM 1608 C C . GLU A 1 198 ? 63.748 10.366 -104.205 1.00 61.44 198 GLU A C 1
ATOM 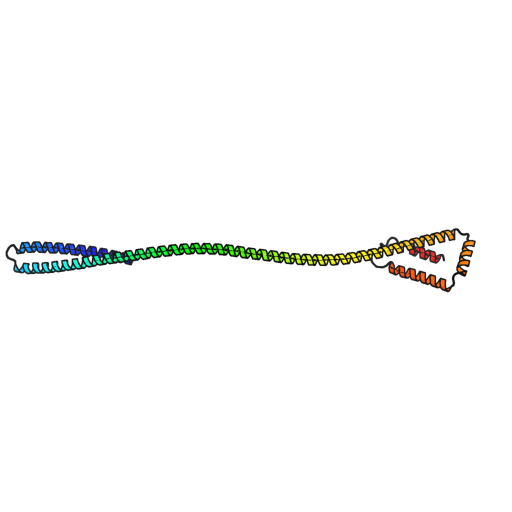1610 O O . GLU A 1 198 ? 64.544 10.679 -103.319 1.00 61.44 198 GLU A O 1
ATOM 1615 N N . ARG A 1 199 ? 62.939 9.301 -104.096 1.00 55.38 199 ARG A N 1
ATOM 1616 C CA . ARG A 1 199 ? 62.910 8.423 -102.915 1.00 55.38 199 ARG A CA 1
ATOM 1617 C C . ARG A 1 199 ? 64.284 7.827 -102.605 1.00 55.38 199 ARG A C 1
ATOM 1619 O O . ARG A 1 199 ? 64.725 7.880 -101.457 1.00 55.38 199 ARG A O 1
ATOM 1626 N N . CYS A 1 200 ? 64.982 7.321 -103.626 1.00 54.97 200 CYS A N 1
ATOM 1627 C CA . CYS A 1 200 ? 66.339 6.789 -103.483 1.00 54.97 200 CYS A CA 1
ATOM 1628 C C . CYS A 1 200 ? 67.341 7.868 -103.039 1.00 54.97 200 CYS A C 1
ATOM 1630 O O . CYS A 1 200 ? 68.158 7.606 -102.159 1.00 54.97 200 CYS A O 1
ATOM 1632 N N . ARG A 1 201 ? 67.257 9.097 -103.573 1.00 68.00 201 ARG A N 1
ATOM 1633 C CA . ARG A 1 201 ? 68.127 10.212 -103.148 1.00 68.00 201 ARG A CA 1
ATOM 1634 C C . ARG A 1 201 ? 67.908 10.618 -101.691 1.00 68.00 201 ARG A C 1
ATOM 1636 O O . ARG A 1 201 ? 68.881 10.910 -101.000 1.00 68.00 201 ARG A O 1
ATOM 1643 N N . VAL A 1 202 ? 66.659 10.645 -101.223 1.00 65.94 202 VAL A N 1
ATOM 1644 C CA . VAL A 1 202 ? 66.333 10.987 -99.827 1.00 65.94 202 VAL A CA 1
ATOM 1645 C C . VAL A 1 202 ? 66.918 9.957 -98.859 1.00 65.94 202 VAL A C 1
ATOM 1647 O O . VAL A 1 202 ? 67.538 10.351 -97.876 1.00 65.94 202 VAL A O 1
ATOM 1650 N N . VAL A 1 203 ? 66.796 8.661 -99.161 1.00 63.03 203 VAL A N 1
ATOM 1651 C CA . VAL A 1 203 ? 67.341 7.579 -98.315 1.00 63.03 203 VAL A CA 1
ATOM 1652 C C . VAL A 1 203 ? 68.867 7.627 -98.254 1.00 63.03 203 VAL A C 1
ATOM 1654 O O . VAL A 1 203 ? 69.437 7.499 -97.174 1.00 63.03 203 VAL A O 1
ATOM 1657 N N . VAL A 1 204 ? 69.534 7.871 -99.386 1.00 60.66 204 VAL A N 1
ATOM 1658 C CA . VAL A 1 204 ? 71.001 8.004 -99.434 1.00 60.66 204 VAL A CA 1
ATOM 1659 C C . VAL A 1 204 ? 71.470 9.217 -98.620 1.00 60.66 204 VAL A C 1
ATOM 1661 O O . VAL A 1 204 ? 72.323 9.067 -97.751 1.00 60.66 204 VAL A O 1
ATOM 1664 N N . LYS A 1 205 ? 70.838 10.389 -98.790 1.00 66.50 205 LYS A N 1
ATOM 1665 C CA . LYS A 1 205 ? 71.151 11.596 -97.997 1.00 66.50 205 LYS A CA 1
ATOM 1666 C C . LYS A 1 205 ? 70.854 11.452 -96.504 1.00 66.50 205 LYS A C 1
ATOM 1668 O O . LYS A 1 205 ? 71.482 12.130 -95.696 1.00 66.50 205 LYS A O 1
ATOM 1673 N N . GLN A 1 206 ? 69.858 10.653 -96.124 1.00 63.31 206 GLN A N 1
ATOM 1674 C CA . GLN A 1 206 ? 69.572 10.376 -94.716 1.00 63.31 206 GLN A CA 1
ATOM 1675 C C . GLN A 1 206 ? 70.615 9.425 -94.119 1.00 63.31 206 GLN A C 1
ATOM 1677 O O . GLN A 1 206 ? 71.090 9.690 -93.019 1.00 63.31 206 GLN A O 1
ATOM 1682 N N . LYS A 1 207 ? 71.046 8.394 -94.861 1.00 60.59 207 LYS A N 1
ATOM 1683 C CA . LYS A 1 207 ? 72.132 7.489 -94.444 1.00 60.59 207 LYS A CA 1
ATOM 1684 C C . LYS A 1 207 ? 73.478 8.191 -94.256 1.00 60.59 207 LYS A C 1
ATOM 1686 O O . LYS A 1 207 ? 74.236 7.793 -93.387 1.00 60.59 207 LYS A O 1
ATOM 1691 N N . GLU A 1 208 ? 73.760 9.244 -95.018 1.00 63.88 208 GLU A N 1
ATOM 1692 C CA . GLU A 1 208 ? 74.974 10.058 -94.836 1.00 63.88 208 GLU A CA 1
ATOM 1693 C C . GLU A 1 208 ? 74.948 10.924 -93.562 1.00 63.88 208 GLU A C 1
ATOM 1695 O O . GLU A 1 208 ? 75.998 11.336 -93.078 1.00 63.88 208 GLU A O 1
ATOM 1700 N N . LYS A 1 209 ? 73.759 11.227 -93.020 1.00 61.31 209 LYS A N 1
ATOM 1701 C CA . LYS A 1 209 ? 73.579 12.125 -91.864 1.00 61.31 209 LYS A CA 1
ATOM 1702 C C . LYS A 1 209 ? 73.454 11.407 -90.523 1.00 61.31 209 LYS A C 1
ATOM 1704 O O . LYS A 1 209 ? 73.604 12.055 -89.493 1.00 61.31 209 LYS A O 1
ATOM 1709 N N . VAL A 1 210 ? 73.140 10.115 -90.526 1.00 57.94 210 VAL A N 1
ATOM 1710 C CA . VAL A 1 210 ? 72.973 9.318 -89.307 1.00 57.94 210 VAL A CA 1
ATOM 1711 C C . VAL A 1 210 ? 74.278 8.582 -89.038 1.00 57.94 210 VAL A C 1
ATOM 1713 O O . VAL A 1 210 ? 74.726 7.798 -89.875 1.00 57.94 210 VAL A O 1
ATOM 1716 N N . LYS A 1 211 ? 74.905 8.831 -87.883 1.00 62.06 211 LYS A N 1
ATOM 1717 C CA . LYS A 1 211 ? 76.070 8.042 -87.478 1.00 62.06 211 LYS A CA 1
ATOM 1718 C C . LYS A 1 211 ? 75.616 6.606 -87.174 1.00 62.06 211 LYS A C 1
ATOM 1720 O O . LYS A 1 211 ? 74.529 6.429 -86.625 1.00 62.06 211 LYS A O 1
ATOM 1725 N N . PRO A 1 212 ? 76.420 5.578 -87.493 1.00 59.56 212 PRO A N 1
ATOM 1726 C CA . PRO A 1 212 ? 76.047 4.180 -87.256 1.00 59.56 212 PRO A CA 1
ATOM 1727 C C . PRO A 1 212 ? 75.682 3.887 -85.792 1.00 59.56 212 PRO A C 1
ATOM 1729 O O . PRO A 1 212 ? 74.796 3.081 -85.524 1.00 59.56 212 PRO A O 1
ATOM 1732 N N . GLU A 1 213 ? 76.336 4.580 -84.860 1.00 59.00 213 GLU A N 1
ATOM 1733 C CA . GLU A 1 213 ? 76.107 4.484 -83.414 1.00 59.00 213 GLU A CA 1
ATOM 1734 C C . GLU A 1 213 ? 74.715 5.003 -83.006 1.00 59.00 213 GLU A C 1
ATOM 1736 O O . GLU A 1 213 ? 74.017 4.358 -82.225 1.00 59.00 213 GLU A O 1
ATOM 1741 N N . ASP A 1 214 ? 74.262 6.110 -83.604 1.00 54.81 214 ASP A N 1
ATOM 1742 C CA . ASP A 1 214 ? 72.960 6.727 -83.311 1.00 54.81 214 ASP A CA 1
ATOM 1743 C C . ASP A 1 214 ? 71.791 5.896 -83.875 1.00 54.81 214 ASP A C 1
ATOM 1745 O O . ASP A 1 214 ? 70.706 5.855 -83.295 1.00 54.81 214 ASP A O 1
ATOM 1749 N N . ALA A 1 215 ? 72.006 5.196 -84.997 1.00 56.59 215 ALA A N 1
ATOM 1750 C CA . ALA A 1 215 ? 71.012 4.291 -85.580 1.00 56.59 215 ALA A CA 1
ATOM 1751 C C . ALA A 1 215 ? 70.767 3.055 -84.698 1.00 56.59 215 ALA A C 1
ATOM 1753 O O . ALA A 1 215 ? 69.618 2.658 -84.509 1.00 56.59 215 ALA A O 1
ATOM 1754 N N . ALA A 1 216 ? 71.834 2.479 -84.132 1.00 58.19 216 ALA A N 1
ATOM 1755 C CA . ALA A 1 216 ? 71.739 1.357 -83.201 1.00 58.19 216 ALA A CA 1
ATOM 1756 C C . ALA A 1 216 ? 71.076 1.766 -81.872 1.00 58.19 216 ALA A C 1
ATOM 1758 O O . ALA A 1 216 ? 70.281 0.998 -81.327 1.00 58.19 216 ALA A O 1
ATOM 1759 N N . SER A 1 217 ? 71.345 2.989 -81.393 1.00 50.78 217 SER A N 1
ATOM 1760 C CA . SER A 1 217 ? 70.679 3.566 -80.215 1.00 50.78 217 SER A CA 1
ATOM 1761 C C . SER A 1 217 ? 69.177 3.731 -80.441 1.00 50.78 217 SER A C 1
ATOM 1763 O O . SER A 1 217 ? 68.388 3.287 -79.618 1.00 50.78 217 SER A O 1
ATOM 1765 N N . LEU A 1 218 ? 68.757 4.288 -81.583 1.00 50.47 218 LEU A N 1
ATOM 1766 C CA . LEU A 1 218 ? 67.336 4.488 -81.888 1.00 50.47 218 LEU A CA 1
ATOM 1767 C C . LEU A 1 218 ? 66.568 3.159 -81.992 1.00 50.47 218 LEU A C 1
ATOM 1769 O O . LEU A 1 218 ? 65.405 3.067 -81.600 1.00 50.47 218 LEU A O 1
ATOM 1773 N N . GLU A 1 219 ? 67.205 2.119 -82.531 1.00 54.28 219 GLU A N 1
ATOM 1774 C CA . GLU A 1 219 ? 66.617 0.783 -82.620 1.00 54.28 219 GLU A CA 1
ATOM 1775 C C . GLU A 1 219 ? 66.482 0.133 -81.231 1.00 54.28 219 GLU A C 1
ATOM 1777 O O . GLU A 1 219 ? 65.448 -0.471 -80.936 1.00 54.28 219 GLU A O 1
ATOM 1782 N N . GLN A 1 220 ? 67.464 0.328 -80.343 1.00 52.97 220 GLN A N 1
ATOM 1783 C CA . GLN A 1 220 ? 67.367 -0.064 -78.932 1.00 52.97 220 GLN A CA 1
ATOM 1784 C C . GLN A 1 220 ? 66.277 0.715 -78.187 1.00 52.97 220 GLN A C 1
ATOM 1786 O O . GLN A 1 220 ? 65.451 0.084 -77.528 1.00 52.97 220 GLN A O 1
ATOM 1791 N N . ASP A 1 221 ? 66.203 2.034 -78.365 1.00 47.06 221 ASP A N 1
ATOM 1792 C CA . ASP A 1 221 ? 65.198 2.899 -77.738 1.00 47.06 221 ASP A CA 1
ATOM 1793 C C . ASP A 1 221 ? 63.777 2.513 -78.173 1.00 47.06 221 ASP A C 1
ATOM 1795 O O . ASP A 1 221 ? 62.859 2.455 -77.355 1.00 47.06 221 ASP A O 1
ATOM 1799 N N . LEU A 1 222 ? 63.577 2.175 -79.453 1.00 49.91 222 LEU A N 1
ATOM 1800 C CA . LEU A 1 222 ? 62.294 1.673 -79.956 1.00 49.91 222 LEU A CA 1
ATOM 1801 C C . LEU A 1 222 ? 61.956 0.295 -79.372 1.00 49.91 222 LEU A C 1
ATOM 1803 O O . LEU A 1 222 ? 60.817 0.063 -78.959 1.00 49.91 222 LEU A O 1
ATOM 1807 N N . VAL A 1 223 ? 62.924 -0.624 -79.299 1.00 56.00 223 VAL A N 1
ATOM 1808 C CA . VAL A 1 223 ? 62.733 -1.947 -78.679 1.00 56.00 223 VAL A CA 1
ATOM 1809 C C . VAL A 1 223 ? 62.384 -1.819 -77.193 1.00 56.00 223 VAL A C 1
ATOM 1811 O O . VAL A 1 223 ? 61.507 -2.535 -76.700 1.00 56.00 223 VAL A O 1
ATOM 1814 N N . GLU A 1 224 ? 63.032 -0.906 -76.477 1.00 53.38 224 GLU A N 1
ATOM 1815 C CA . GLU A 1 224 ? 62.795 -0.646 -75.059 1.00 53.38 224 GLU A CA 1
ATOM 1816 C C . GLU A 1 224 ? 61.452 0.060 -74.827 1.00 53.38 224 GLU A C 1
ATOM 1818 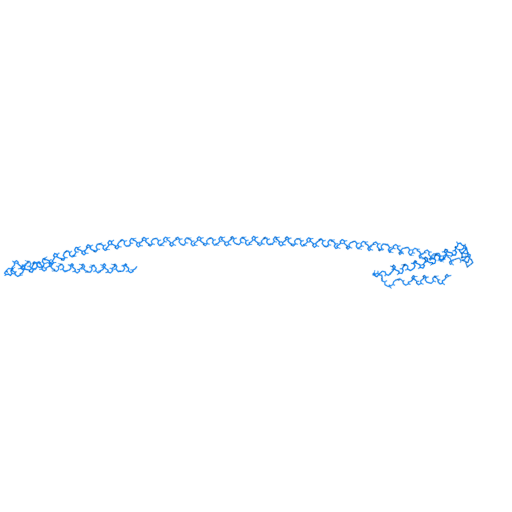O O . GLU A 1 224 ? 60.681 -0.358 -73.958 1.00 53.38 224 GLU A O 1
ATOM 1823 N N . PHE A 1 225 ? 61.081 1.016 -75.683 1.00 48.62 225 PHE A N 1
ATOM 1824 C CA . PHE A 1 225 ? 59.756 1.641 -75.699 1.00 48.62 225 PHE A CA 1
ATOM 1825 C C . PHE A 1 225 ? 58.634 0.598 -75.858 1.00 48.62 225 PHE A C 1
ATOM 1827 O O . PHE A 1 225 ? 57.686 0.569 -75.067 1.00 48.62 225 PHE A O 1
ATOM 1834 N N . PHE A 1 226 ? 58.758 -0.334 -76.812 1.00 51.66 226 PHE A N 1
ATOM 1835 C CA . PHE A 1 226 ? 57.762 -1.396 -77.011 1.00 51.66 226 PHE A CA 1
ATOM 1836 C C . PHE A 1 226 ? 57.734 -2.437 -75.877 1.00 51.66 226 PHE A C 1
ATOM 1838 O O . PHE A 1 226 ? 56.657 -2.945 -75.548 1.00 51.66 226 PHE A O 1
ATOM 1845 N N . LYS A 1 227 ? 58.873 -2.745 -75.236 1.00 54.97 227 LYS A N 1
ATOM 1846 C CA . LYS A 1 227 ? 58.912 -3.605 -74.035 1.00 54.97 227 LYS A CA 1
ATOM 1847 C C . LYS A 1 227 ? 58.210 -2.951 -72.844 1.00 54.97 227 LYS A C 1
ATOM 1849 O O . LYS A 1 227 ? 57.411 -3.608 -72.177 1.00 54.97 227 LYS A O 1
ATOM 1854 N N . THR A 1 228 ? 58.456 -1.663 -72.624 1.00 49.22 228 THR A N 1
ATOM 1855 C CA . THR A 1 228 ? 57.874 -0.886 -71.519 1.00 49.22 228 THR A CA 1
ATOM 1856 C C . THR A 1 228 ? 56.359 -0.734 -71.691 1.00 49.22 228 THR A C 1
ATOM 1858 O O . THR A 1 228 ? 55.597 -0.920 -70.743 1.00 49.22 228 THR A O 1
ATOM 1861 N N . ARG A 1 229 ? 55.887 -0.536 -72.931 1.00 47.25 229 ARG A N 1
ATOM 1862 C CA . ARG A 1 229 ? 54.454 -0.508 -73.271 1.00 47.25 229 ARG A CA 1
ATOM 1863 C C . ARG A 1 229 ? 53.738 -1.833 -72.979 1.00 47.25 229 ARG A C 1
ATOM 1865 O O . ARG A 1 229 ? 52.613 -1.823 -72.490 1.00 47.25 229 ARG A O 1
ATOM 1872 N N . LYS A 1 230 ? 54.384 -2.980 -73.222 1.00 47.47 230 LYS A N 1
ATOM 1873 C CA . LYS A 1 230 ? 53.808 -4.307 -72.922 1.00 47.47 230 LYS A CA 1
ATOM 1874 C C . LYS A 1 230 ? 53.576 -4.523 -71.418 1.00 47.47 230 LYS A C 1
ATOM 1876 O O . LYS A 1 230 ? 52.666 -5.258 -71.050 1.00 47.47 230 LYS A O 1
ATOM 1881 N N . LEU A 1 231 ? 54.372 -3.865 -70.573 1.00 41.84 231 LEU A N 1
ATOM 1882 C CA . LEU A 1 231 ? 54.217 -3.847 -69.115 1.00 41.84 231 LEU A CA 1
ATOM 1883 C C . LEU A 1 231 ? 53.085 -2.908 -68.665 1.00 41.84 231 LEU A C 1
ATOM 1885 O O . LEU A 1 231 ? 52.291 -3.285 -67.811 1.00 41.84 231 LEU A O 1
ATOM 1889 N N . LEU A 1 232 ? 52.965 -1.727 -69.282 1.00 40.00 232 LEU A N 1
ATOM 1890 C CA . LEU A 1 232 ? 51.941 -0.727 -68.943 1.00 40.00 232 LEU A CA 1
ATOM 1891 C C . LEU A 1 232 ? 50.527 -1.106 -69.424 1.00 40.00 232 LEU A C 1
ATOM 1893 O O . LEU A 1 232 ? 49.547 -0.773 -68.768 1.00 40.00 232 LEU A O 1
ATOM 1897 N N . CYS A 1 233 ? 50.395 -1.840 -70.533 1.00 40.19 233 CYS A N 1
ATOM 1898 C CA . CYS A 1 233 ? 49.095 -2.290 -71.053 1.00 40.19 233 CYS A CA 1
ATOM 1899 C C . CYS A 1 233 ? 48.550 -3.570 -70.381 1.00 40.19 233 CYS A C 1
ATOM 1901 O O . CYS A 1 233 ? 47.516 -4.082 -70.814 1.00 40.19 233 CYS A O 1
ATOM 1903 N N . HIS A 1 234 ? 49.242 -4.140 -69.387 1.00 41.38 234 HIS A N 1
ATOM 1904 C CA . HIS A 1 234 ? 48.864 -5.398 -68.723 1.00 41.38 234 HIS A CA 1
ATOM 1905 C C . HIS A 1 234 ? 48.737 -5.284 -67.193 1.00 41.38 234 HIS A C 1
ATOM 1907 O O . HIS A 1 234 ? 48.745 -6.311 -66.513 1.00 41.38 234 HIS A O 1
ATOM 1913 N N . GLU A 1 235 ? 48.540 -4.081 -66.633 1.00 33.56 235 GLU A N 1
ATOM 1914 C CA . GLU A 1 235 ? 47.994 -4.002 -65.271 1.00 33.56 235 GLU A CA 1
ATOM 1915 C C . GLU A 1 235 ? 46.609 -4.688 -65.250 1.00 33.56 235 GLU A C 1
ATOM 1917 O O . GLU A 1 235 ? 45.728 -4.339 -66.044 1.00 33.56 235 GLU A O 1
ATOM 1922 N N . PRO A 1 236 ? 46.403 -5.719 -64.408 1.00 35.97 236 PRO A N 1
ATOM 1923 C CA . PRO A 1 236 ? 45.194 -6.526 -64.443 1.00 35.97 236 PRO A CA 1
ATOM 1924 C C . PRO A 1 236 ? 44.035 -5.753 -63.811 1.00 35.97 236 PRO A C 1
ATOM 1926 O O . PRO A 1 236 ? 43.831 -5.774 -62.600 1.00 35.97 236 PRO A O 1
ATOM 1929 N N . GLY A 1 237 ? 43.262 -5.079 -64.657 1.00 42.59 237 GLY A N 1
ATOM 1930 C CA . GLY A 1 237 ? 42.025 -4.426 -64.259 1.00 42.59 237 GLY A CA 1
ATOM 1931 C C . GLY A 1 237 ? 41.483 -3.511 -65.349 1.00 42.59 237 GLY A C 1
ATOM 1932 O O . GLY A 1 237 ? 41.783 -2.328 -65.355 1.00 42.59 237 GLY A O 1
ATOM 1933 N N . VAL A 1 238 ? 40.609 -4.059 -66.199 1.00 41.88 238 VAL A N 1
ATOM 1934 C CA . VAL A 1 238 ? 39.688 -3.311 -67.078 1.00 41.88 238 VAL A CA 1
ATOM 1935 C C . VAL A 1 238 ? 40.326 -2.659 -68.317 1.00 41.88 238 VAL A C 1
ATOM 1937 O O . VAL A 1 238 ? 40.397 -1.443 -68.421 1.00 41.88 238 VAL A O 1
ATOM 1940 N N . VAL A 1 239 ? 40.674 -3.464 -69.326 1.00 36.81 239 VAL A N 1
ATOM 1941 C CA . VAL A 1 239 ? 40.542 -3.037 -70.733 1.00 36.81 239 VAL A CA 1
ATOM 1942 C C . VAL A 1 239 ? 39.978 -4.211 -71.531 1.00 36.81 239 VAL A C 1
ATOM 1944 O O . VAL A 1 239 ? 40.537 -5.310 -71.526 1.00 36.81 239 VAL A O 1
ATOM 1947 N N . ASP A 1 240 ? 38.818 -3.981 -72.141 1.00 34.59 240 ASP A N 1
ATOM 1948 C CA . ASP A 1 240 ? 38.076 -4.931 -72.963 1.00 34.59 240 ASP A CA 1
ATOM 1949 C C . ASP A 1 240 ? 38.942 -5.440 -74.131 1.00 34.59 240 ASP A C 1
ATOM 1951 O O . ASP A 1 240 ? 39.709 -4.695 -74.744 1.00 34.59 240 ASP A O 1
ATOM 1955 N N . LYS A 1 241 ? 38.872 -6.744 -74.406 1.00 38.09 241 LYS A N 1
ATOM 1956 C CA . LYS A 1 241 ? 39.818 -7.479 -75.270 1.00 38.09 241 LYS A CA 1
ATOM 1957 C C . LYS A 1 241 ? 39.572 -7.284 -76.772 1.00 38.09 241 LYS A C 1
ATOM 1959 O O . LYS A 1 241 ? 40.061 -8.080 -77.574 1.00 38.09 241 LYS A O 1
ATOM 1964 N N . THR A 1 242 ? 38.823 -6.267 -77.172 1.00 38.97 242 THR A N 1
ATOM 1965 C CA . THR A 1 242 ? 38.186 -6.234 -78.495 1.00 38.97 242 THR A CA 1
ATOM 1966 C C . THR A 1 242 ? 38.753 -5.224 -79.489 1.00 38.97 242 THR A C 1
ATOM 1968 O O . THR A 1 242 ? 38.606 -5.482 -80.678 1.00 38.97 242 THR A O 1
ATOM 1971 N N . ASP A 1 243 ? 39.513 -4.193 -79.092 1.00 39.81 243 ASP A N 1
ATOM 1972 C CA . ASP A 1 243 ? 39.839 -3.106 -80.047 1.00 39.81 243 ASP A CA 1
ATOM 1973 C C . ASP A 1 243 ? 41.315 -2.876 -80.410 1.00 39.81 243 ASP A C 1
ATOM 1975 O O . ASP A 1 243 ? 41.611 -2.048 -81.273 1.00 39.81 243 ASP A O 1
ATOM 1979 N N . HIS A 1 244 ? 42.273 -3.636 -79.870 1.00 45.06 244 HIS A N 1
ATOM 1980 C CA . HIS A 1 244 ? 43.700 -3.371 -80.129 1.00 45.06 244 HIS A CA 1
ATOM 1981 C C . HIS A 1 244 ? 44.557 -4.388 -80.925 1.00 45.06 244 HIS A C 1
ATOM 1983 O O . HIS A 1 244 ? 45.785 -4.275 -80.850 1.00 45.06 244 HIS A O 1
ATOM 1989 N N . PRO A 1 245 ? 44.045 -5.310 -81.778 1.00 41.47 245 PRO A N 1
ATOM 1990 C CA . PRO A 1 245 ? 44.942 -6.112 -82.627 1.00 41.47 245 PRO A CA 1
ATOM 1991 C C . PRO A 1 245 ? 45.678 -5.280 -83.691 1.00 41.47 245 PRO A C 1
ATOM 1993 O O . PRO A 1 245 ? 46.726 -5.674 -84.197 1.00 41.47 245 PRO A O 1
ATOM 1996 N N . SER A 1 246 ? 45.141 -4.117 -84.058 1.00 49.75 246 SER A N 1
ATOM 1997 C CA . SER A 1 246 ? 45.484 -3.493 -85.333 1.00 49.75 246 SER A CA 1
ATOM 1998 C C . SER A 1 246 ? 46.826 -2.749 -85.351 1.00 49.75 246 SER A C 1
ATOM 2000 O O . SER A 1 246 ? 47.411 -2.616 -86.423 1.00 49.75 246 SER A O 1
ATOM 2002 N N . PHE A 1 247 ? 47.347 -2.268 -84.215 1.00 43.94 247 PHE A N 1
ATOM 2003 C CA . PHE A 1 247 ? 48.574 -1.455 -84.201 1.00 43.94 247 PHE A CA 1
ATOM 2004 C C . PHE A 1 247 ? 49.846 -2.300 -84.098 1.00 43.94 247 PHE A C 1
ATOM 2006 O O . PHE A 1 247 ? 50.763 -2.114 -84.893 1.00 43.94 247 PHE A O 1
ATOM 2013 N N . HIS A 1 248 ? 49.883 -3.307 -83.214 1.00 46.34 248 HIS A N 1
ATOM 2014 C CA . HIS A 1 248 ? 51.041 -4.207 -83.113 1.00 46.34 248 HIS A CA 1
ATOM 2015 C C . HIS A 1 248 ? 51.299 -4.929 -84.447 1.00 46.34 248 HIS A C 1
ATOM 2017 O O . HIS A 1 248 ? 52.432 -5.008 -84.916 1.00 46.34 248 HIS A O 1
ATOM 2023 N N . GLN A 1 249 ? 50.230 -5.353 -85.125 1.00 45.62 249 GLN A N 1
ATOM 2024 C CA . GLN A 1 249 ? 50.303 -5.992 -86.439 1.00 45.62 249 GLN A CA 1
ATOM 2025 C C . GLN A 1 249 ? 50.721 -5.013 -87.557 1.00 45.62 249 GLN A C 1
ATOM 2027 O O . GLN A 1 249 ? 51.429 -5.406 -88.490 1.00 45.62 249 GLN A O 1
ATOM 2032 N N . ARG A 1 250 ? 50.355 -3.725 -87.449 1.00 43.34 250 ARG A N 1
ATOM 2033 C CA . ARG A 1 250 ? 50.772 -2.669 -88.390 1.00 43.34 250 ARG A CA 1
ATOM 2034 C C . ARG A 1 250 ? 52.226 -2.228 -88.181 1.00 43.34 250 ARG A C 1
ATOM 2036 O O . ARG A 1 250 ? 52.943 -2.093 -89.169 1.00 43.34 250 ARG A O 1
ATOM 2043 N N . CYS A 1 251 ? 52.709 -2.119 -86.944 1.00 41.38 251 CYS A N 1
ATOM 2044 C CA . CYS A 1 251 ? 54.120 -1.838 -86.649 1.00 41.38 251 CYS A CA 1
ATOM 2045 C C . CYS A 1 251 ? 55.050 -2.964 -87.121 1.00 41.38 251 CYS A C 1
ATOM 2047 O O . CYS A 1 251 ? 56.049 -2.682 -87.779 1.00 41.38 251 CYS A O 1
ATOM 2049 N N . VAL A 1 252 ? 54.686 -4.232 -86.886 1.00 45.47 252 VAL A N 1
ATOM 2050 C CA . VAL A 1 252 ? 55.445 -5.393 -87.395 1.00 45.47 252 VAL A CA 1
ATOM 2051 C C . VAL A 1 252 ? 55.473 -5.418 -88.931 1.00 45.47 252 VAL A C 1
ATOM 2053 O O . VAL A 1 252 ? 56.464 -5.835 -89.528 1.00 45.47 252 VAL A O 1
ATOM 2056 N N . SER A 1 253 ? 54.418 -4.932 -89.590 1.00 39.16 253 SER A N 1
ATOM 2057 C CA . SER A 1 253 ? 54.381 -4.826 -91.055 1.00 39.16 253 SER A CA 1
ATOM 2058 C C . SER A 1 253 ? 55.288 -3.714 -91.592 1.00 39.16 253 SER A C 1
ATOM 2060 O O . SER A 1 253 ? 55.907 -3.895 -92.635 1.00 39.16 253 SER A O 1
ATOM 2062 N N . ILE A 1 254 ? 55.425 -2.592 -90.877 1.00 40.81 254 ILE A N 1
ATOM 2063 C CA . ILE A 1 254 ? 56.347 -1.504 -91.250 1.00 40.81 254 ILE A CA 1
ATOM 2064 C C . ILE A 1 254 ? 57.807 -1.931 -91.038 1.00 40.81 254 ILE A C 1
ATOM 2066 O O . ILE A 1 254 ? 58.637 -1.663 -91.900 1.00 40.81 254 ILE A O 1
ATOM 2070 N N . GLN A 1 255 ? 58.107 -2.677 -89.970 1.00 37.69 255 GLN A N 1
ATOM 2071 C CA . GLN A 1 255 ? 59.442 -3.241 -89.714 1.00 37.69 255 GLN A CA 1
ATOM 2072 C C . GLN A 1 255 ? 59.908 -4.240 -90.786 1.00 37.69 255 GLN A C 1
ATOM 2074 O O . GLN A 1 255 ? 61.103 -4.429 -90.957 1.00 37.69 255 GLN A O 1
ATOM 2079 N N . ARG A 1 256 ? 58.984 -4.878 -91.519 1.00 35.88 256 ARG A N 1
ATOM 2080 C CA . ARG A 1 256 ? 59.310 -5.762 -92.656 1.00 35.88 256 ARG A CA 1
ATOM 2081 C C . ARG A 1 256 ? 59.502 -5.020 -93.983 1.00 35.88 256 ARG A C 1
ATOM 2083 O O . ARG A 1 256 ? 59.922 -5.640 -94.955 1.00 35.88 256 ARG A O 1
ATOM 2090 N N . CYS A 1 257 ? 59.145 -3.737 -94.040 1.00 32.78 257 CYS A N 1
ATOM 2091 C CA . CYS A 1 257 ? 59.236 -2.905 -95.241 1.00 32.78 257 CYS A CA 1
ATOM 2092 C C . CYS A 1 257 ? 60.423 -1.923 -95.222 1.00 32.78 257 CYS A C 1
ATOM 2094 O O . CYS A 1 257 ? 60.668 -1.280 -96.244 1.00 32.78 257 CYS A O 1
ATOM 2096 N N . VAL A 1 258 ? 61.121 -1.790 -94.088 1.00 32.50 258 VAL A N 1
ATOM 2097 C CA . VAL A 1 258 ? 62.428 -1.115 -93.964 1.00 32.50 258 VAL A CA 1
ATOM 2098 C C . VAL A 1 258 ? 63.529 -2.148 -94.166 1.00 32.50 258 VAL A C 1
ATOM 2100 O O . VAL A 1 258 ? 64.507 -1.811 -94.870 1.00 32.50 258 VAL A O 1
#

pLDDT: mean 77.42, std 19.96, range [32.5, 98.5]

Foldseek 3Di:
DVVLVVLVVVLVVLVVVLVVLVVVLVVLVVVLVVLVVVCVDDDPNPVSVVVNVVSVVVNVVSVVVNVVSVVVSVVSVVVVVVVVVVVVVVVVVVVVVVVVVVVVVVVVVVVVVVVVVVVVVVVVVVVVVVVVVVVVVVVVVVVVVVVVVVVVVVVVVVVVVVVVVVVVVVVVVVVVVVVVVVVVVVVVVVLVPDDPVVNVVVVVVVVVVDDPVNVVVVVVVVVVVVVVVVVVVPPPDDDDPPPPPPVVVVVVVVVVVD

Radius of gyration: 76.39 Å; chains: 1; bounding box: 136×38×194 Å

Sequence (258 aa):
EQYSLTILKLKESYEVETGKLQNELNEVKAKNSTLKEVVTGRGKSAELGGEVNEVKGKVAELEQKMEAETTRQAELVAFGNRLARKERGLVAQSEALKAELERIKGEWAKLEREQSRHDFQVQRYTDWQCAIDTAKYDRKVAIEDAIDLRYKWARENERANELKMKLISYAAYCDTEHCIEAIVEKRIREYLKMSRLERCRVVVKQKEKVKPEDAASLEQDLVEFFKTRKLLCHEPGVVDKTDHPSFHQRCVSIQRCV

Organism: NCBI:txid129364